Protein 3U2G (pdb70)

Foldseek 3Di:
DDKFWFDKDKDQAKDKDDVVGGVLFDADDVQGDGFWMWIAHDDDQQKGFFQRTKIKGFKDKDFQPQHDVQLPGGIAIWTDQSDIWGAQDRFWQFKTFHWQDRFFDKDKAWAPGADSDQQKDKHFPDADPVFQKTKMFIDGVPHGDDIDIAGAPDPRSNSQKDFDWAQDQVRHGRGGFKIWGWNGWDDDPPIIITMTGTIIGTPSVPMGDDCQDQFVQQGGWDIDTRMIMTTGRGMDGPDEPDWADPGDFTKFHHDPSVMTMMIDMGDDD

Solvent-accessible surface area: 13076 Å² total

GO terms:
  GO:0042802 identical protein binding (F, IPI)

Structure (mmCIF, N/CA/C/O backbone):
data_3U2G
#
_entry.id   3U2G
#
_cell.length_a   120.995
_cell.length_b   120.995
_cell.length_c   88.978
_cell.angle_alpha   90.000
_cell.angle_beta   90.000
_cell.angle_gamma   120.000
#
_symmetry.space_group_name_H-M   'P 6 2 2'
#
loop_
_entity.id
_entity.type
_entity.pdbx_description
1 polymer 'S-layer protein MA0829'
2 non-polymer 'CITRIC ACID'
3 non-polymer 'AMMONIUM ION'
4 non-polymer GLYCEROL
5 water water
#
loop_
_atom_site.group_PDB
_atom_site.id
_atom_site.type_symbol
_atom_site.label_atom_id
_atom_site.label_alt_id
_atom_site.label_comp_id
_atom_site.label_asym_id
_atom_site.label_entity_id
_atom_site.label_seq_id
_atom_site.pdbx_PDB_ins_code
_atom_site.Cartn_x
_atom_site.Cartn_y
_atom_site.Cartn_z
_atom_site.occupancy
_atom_site.B_iso_or_equiv
_atom_si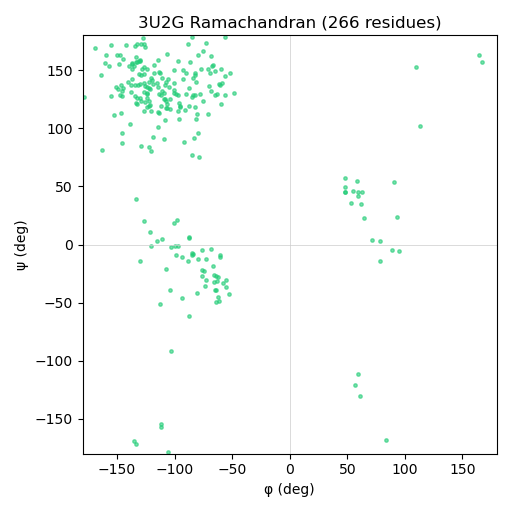te.auth_seq_id
_atom_site.auth_comp_id
_atom_site.auth_asym_id
_atom_site.auth_atom_id
_atom_site.pdbx_PDB_model_num
ATOM 1 N N . THR A 1 3 ? 28.805 57.392 30.046 1.00 48.39 295 THR A N 1
ATOM 2 C CA . THR A 1 3 ? 28.286 57.360 28.641 1.00 47.50 295 THR A CA 1
ATOM 3 C C . THR A 1 3 ? 29.398 57.244 27.589 1.00 46.59 295 THR A C 1
ATOM 4 O O . THR A 1 3 ? 30.532 57.698 27.810 1.00 47.20 295 THR A O 1
ATOM 8 N N . TYR A 1 4 ? 29.046 56.650 26.447 1.00 44.51 296 TYR A N 1
ATOM 9 C CA . TYR A 1 4 ? 29.954 56.527 25.307 1.00 43.49 296 TYR A CA 1
ATOM 10 C C . TYR A 1 4 ? 29.264 56.900 23.983 1.00 41.50 296 TYR A C 1
ATOM 11 O O . TYR A 1 4 ? 28.048 57.072 23.924 1.00 40.86 296 TYR A O 1
ATOM 20 N N . GLU A 1 5 ? 30.064 56.999 22.928 1.00 39.79 297 GLU A N 1
ATOM 21 C CA . GLU A 1 5 ? 29.629 57.533 21.646 1.00 38.22 297 GLU A CA 1
ATOM 22 C C . GLU A 1 5 ? 29.892 56.483 20.550 1.00 35.81 297 GLU A C 1
ATOM 23 O O . GLU A 1 5 ? 30.926 55.821 20.552 1.00 36.45 297 GLU A O 1
ATOM 29 N N . ILE A 1 6 ? 28.921 56.292 19.663 1.00 32.46 298 ILE A N 1
ATOM 30 C CA . ILE A 1 6 ? 29.089 55.462 18.472 1.00 30.13 298 ILE A CA 1
ATOM 31 C C . ILE A 1 6 ? 28.789 56.321 17.246 1.00 28.54 298 ILE A C 1
ATOM 32 O O . ILE A 1 6 ? 27.673 56.817 17.110 1.00 27.15 298 IL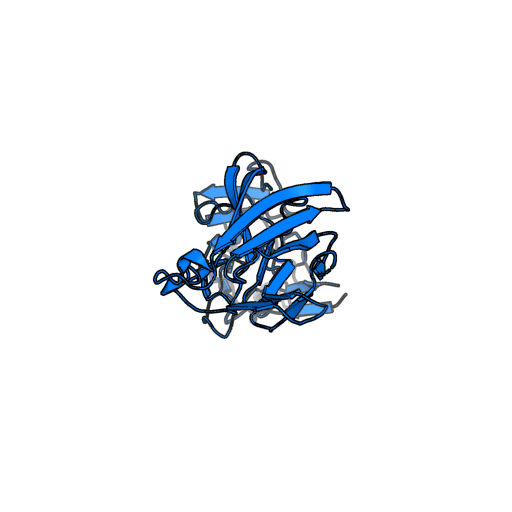E A O 1
ATOM 37 N N . ARG A 1 7 ? 29.773 56.482 16.359 1.00 27.34 299 ARG A N 1
ATOM 38 C CA . ARG A 1 7 ? 29.642 57.381 15.211 1.00 26.35 299 ARG A CA 1
ATOM 39 C C . ARG A 1 7 ? 29.228 56.648 13.940 1.00 25.08 299 ARG A C 1
ATOM 40 O O . ARG A 1 7 ? 29.416 55.434 13.807 1.00 25.49 299 ARG A O 1
ATOM 48 N N . GLY A 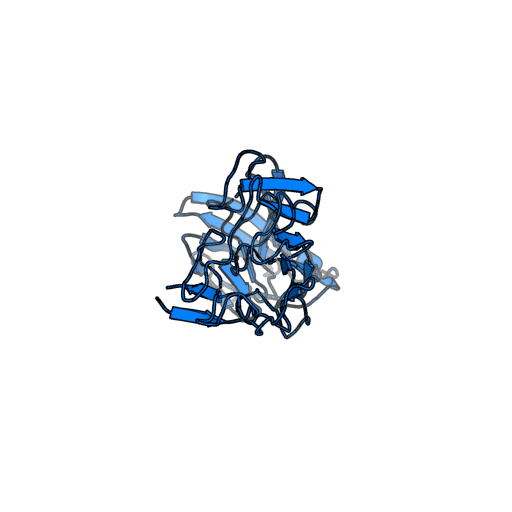1 8 ? 28.663 57.400 13.005 1.00 23.81 300 GLY A N 1
ATOM 49 C CA . GLY A 1 8 ? 28.339 56.888 11.671 1.00 23.02 300 GLY A CA 1
ATOM 50 C C . GLY A 1 8 ? 29.316 57.431 10.653 1.00 22.85 300 GLY A C 1
ATOM 51 O O . GLY A 1 8 ? 30.222 58.182 10.995 1.00 23.01 300 GLY A O 1
ATOM 52 N N . GLN A 1 9 ? 29.123 57.066 9.392 1.00 22.45 301 GLN A N 1
ATOM 53 C CA . GLN A 1 9 ? 29.949 57.585 8.322 1.00 22.31 301 GLN A CA 1
ATOM 54 C C . GLN A 1 9 ? 29.873 59.102 8.204 1.00 21.64 301 GLN A C 1
ATOM 55 O O . GLN A 1 9 ? 28.848 59.726 8.509 1.00 20.82 301 GLN A O 1
ATOM 61 N N . VAL A 1 10 ? 30.961 59.676 7.717 1.00 21.40 302 VAL A N 1
ATOM 62 C CA . VAL A 1 10 ? 31.080 61.117 7.566 1.00 21.61 302 VAL A CA 1
ATOM 63 C C . VAL A 1 10 ? 30.390 61.528 6.279 1.00 20.61 302 VAL A C 1
ATOM 64 O O . VAL A 1 10 ? 30.463 60.820 5.277 1.00 20.90 302 VAL A O 1
ATOM 68 N N . ALA A 1 11 ? 29.696 62.656 6.354 1.00 19.71 303 ALA A N 1
ATOM 69 C CA . ALA A 1 11 ? 29.046 63.294 5.226 1.00 19.57 303 ALA A CA 1
ATOM 70 C C . ALA A 1 11 ? 29.857 64.534 4.882 1.00 19.68 303 ALA A C 1
ATOM 71 O O . ALA A 1 11 ? 30.327 65.223 5.777 1.00 19.06 303 ALA A O 1
ATOM 73 N N . SER A 1 12 ? 30.031 64.806 3.596 1.00 20.03 304 SER A N 1
ATOM 74 C CA . SER A 1 12 ? 30.694 66.038 3.170 1.00 20.80 304 SER A CA 1
ATOM 75 C C . SER A 1 12 ? 29.841 66.776 2.156 1.00 19.95 304 SER A C 1
ATOM 76 O O . SER A 1 12 ? 29.092 66.157 1.423 1.00 19.90 304 SER A O 1
ATOM 79 N N . GLY A 1 13 ? 29.972 68.100 2.117 1.00 19.88 305 GLY A N 1
ATOM 80 C CA . GLY A 1 13 ? 29.310 68.911 1.099 1.00 19.52 305 GLY A CA 1
ATOM 81 C C . GLY A 1 13 ? 27.868 69.239 1.442 1.00 19.34 305 GLY A C 1
ATOM 82 O O . GLY A 1 13 ? 27.407 69.035 2.577 1.00 18.46 305 GLY A O 1
ATOM 83 N N . PHE A 1 14 ? 27.155 69.757 0.446 1.00 19.15 306 PHE A N 1
ATOM 84 C CA . PHE A 1 14 ? 25.823 70.304 0.650 1.00 18.96 306 PHE A CA 1
ATOM 85 C C . PHE A 1 14 ? 24.741 69.449 -0.012 1.00 18.63 306 PHE A C 1
ATOM 86 O O . PHE A 1 14 ? 23.573 69.817 -0.008 1.00 18.79 306 PHE A O 1
ATOM 94 N N . GLY A 1 15 ? 25.135 68.310 -0.572 1.00 18.49 307 GLY A N 1
ATOM 95 C CA . GLY A 1 15 ? 24.192 67.350 -1.149 1.00 18.52 307 GLY A CA 1
ATOM 96 C C . GLY A 1 15 ? 23.367 66.577 -0.118 1.00 17.96 307 GLY A C 1
ATOM 97 O O . GLY A 1 15 ? 23.571 66.694 1.094 1.00 17.21 307 GLY A O 1
ATOM 98 N N . ASP A 1 16 ? 22.410 65.805 -0.612 1.00 17.69 308 ASP A N 1
ATOM 99 C CA . ASP A 1 16 ? 21.584 64.959 0.246 1.00 17.51 308 ASP A CA 1
ATOM 100 C C . ASP A 1 16 ? 22.426 63.779 0.804 1.00 17.41 308 ASP A C 1
ATOM 101 O O . ASP A 1 16 ? 23.397 63.337 0.193 1.00 17.36 308 ASP A O 1
ATOM 106 N N . GLN A 1 17 ? 22.058 63.303 1.982 1.00 16.82 309 GLN A N 1
ATOM 107 C CA . GLN A 1 17 ? 22.804 62.260 2.651 1.00 16.52 309 GLN A CA 1
ATOM 108 C C . GLN A 1 17 ? 21.850 61.235 3.240 1.00 16.09 309 GLN A C 1
ATOM 109 O O . GLN A 1 17 ? 20.695 61.537 3.536 1.00 15.18 309 GLN A O 1
ATOM 115 N N . SER A 1 18 ? 22.361 60.029 3.433 1.00 16.28 310 SER A N 1
ATOM 116 C CA . SER A 1 18 ? 21.579 58.929 3.971 1.00 16.45 310 SER A CA 1
ATOM 117 C C . SER A 1 18 ? 22.430 57.976 4.779 1.00 16.16 310 SER A C 1
ATOM 118 O O . SER A 1 18 ? 23.495 57.568 4.344 1.00 16.31 310 SER A O 1
ATOM 121 N N . TRP A 1 19 ? 21.930 57.612 5.955 1.00 16.52 311 TRP A N 1
ATOM 122 C CA . TRP A 1 19 ? 22.539 56.598 6.795 1.00 16.95 311 TRP A CA 1
ATOM 123 C C . TRP A 1 19 ? 21.573 55.436 7.037 1.00 17.56 311 TRP A C 1
ATOM 124 O O . TRP A 1 19 ? 20.371 55.644 7.230 1.00 17.57 311 TRP A O 1
ATOM 135 N N . ASP A 1 20 ? 22.115 54.225 7.050 1.00 18.15 312 ASP A N 1
ATOM 136 C CA . ASP A 1 20 ? 21.390 53.037 7.495 1.00 18.23 312 ASP A CA 1
ATOM 137 C C . ASP A 1 20 ? 22.298 52.216 8.410 1.00 18.36 312 ASP A C 1
ATOM 138 O O . ASP A 1 20 ? 23.349 52.700 8.826 1.00 18.49 312 ASP A O 1
ATOM 143 N N . ALA A 1 21 ? 21.899 50.990 8.733 1.00 18.56 313 ALA A N 1
ATOM 144 C CA . ALA A 1 21 ? 22.679 50.136 9.627 1.00 18.81 313 ALA A CA 1
ATOM 145 C C . ALA A 1 21 ? 24.118 49.887 9.107 1.00 19.52 313 ALA A C 1
ATOM 146 O O . ALA A 1 21 ? 25.047 49.789 9.895 1.00 18.81 313 ALA A O 1
ATOM 148 N N . SER A 1 22 ? 24.298 49.817 7.791 1.00 20.08 314 SER A N 1
ATOM 149 C CA . SER A 1 22 ? 25.610 49.503 7.236 1.00 21.82 314 SER A CA 1
ATOM 150 C C . SER A 1 22 ? 26.579 50.670 7.330 1.00 22.07 314 SER A C 1
ATOM 151 O O . SER A 1 22 ? 27.790 50.455 7.329 1.00 23.04 314 SER A O 1
ATOM 154 N N . SER A 1 23 ? 26.053 51.894 7.427 1.00 21.38 315 SER A N 1
ATOM 155 C CA . SER A 1 23 ? 26.872 53.093 7.496 1.00 20.92 315 SER A CA 1
ATOM 156 C C . SER A 1 23 ? 26.730 53.818 8.826 1.00 20.56 315 SER A C 1
ATOM 157 O O . SER A 1 23 ? 27.293 54.894 9.003 1.00 20.26 315 SER A O 1
ATOM 160 N N . PHE A 1 24 ? 25.962 53.254 9.754 1.00 20.23 316 PHE A N 1
ATOM 161 C CA . PHE A 1 24 ? 25.822 53.841 11.086 1.00 19.85 316 PHE A CA 1
ATOM 162 C C . PHE A 1 24 ? 25.672 52.748 12.146 1.00 19.78 316 PHE A C 1
ATOM 163 O O . PHE A 1 24 ? 24.565 52.266 12.409 1.00 19.67 316 PHE A O 1
ATOM 171 N N . ALA A 1 25 ? 26.799 52.399 12.761 1.00 19.96 317 ALA A N 1
ATOM 172 C CA . ALA A 1 25 ? 26.903 51.332 13.768 1.00 20.50 317 ALA A CA 1
ATOM 173 C C . ALA A 1 25 ? 26.063 51.539 15.024 1.00 20.47 317 ALA A C 1
ATOM 174 O O . ALA A 1 25 ? 25.939 50.627 15.845 1.00 20.89 317 ALA A O 1
ATOM 176 N N . GLY A 1 26 ? 25.508 52.734 15.184 1.00 20.09 318 GLY A N 1
ATOM 177 C CA . GLY A 1 26 ? 24.579 53.000 16.253 1.00 20.37 318 GLY A CA 1
ATOM 178 C C . GLY A 1 26 ? 23.221 52.344 16.027 1.00 20.44 318 GLY A C 1
ATOM 179 O O . GLY A 1 26 ? 22.540 51.984 16.996 1.00 21.68 318 GLY A O 1
ATOM 180 N N . PHE A 1 27 ? 22.816 52.194 14.768 1.00 19.40 319 PHE A N 1
ATOM 181 C CA . PHE A 1 27 ? 21.538 51.559 14.465 1.00 18.94 319 PHE A CA 1
ATOM 182 C C . PHE A 1 27 ? 21.550 50.073 14.782 1.00 18.62 319 PHE A C 1
ATOM 183 O O . PHE A 1 27 ? 22.571 49.403 14.648 1.00 19.11 319 PHE A O 1
ATOM 191 N N . TYR A 1 28 ? 20.387 49.575 15.192 1.00 17.97 320 TYR A N 1
ATOM 192 C CA . TYR A 1 28 ? 20.200 48.159 15.501 1.00 17.65 320 TYR A CA 1
ATOM 193 C C . TYR A 1 28 ? 20.454 47.260 14.287 1.00 17.19 320 TYR A C 1
ATOM 194 O O . TYR A 1 28 ? 20.053 47.554 13.168 1.00 15.43 320 TYR A O 1
ATOM 203 N N . TYR A 1 29 ? 21.129 46.147 14.521 1.00 17.48 321 TYR A N 1
ATOM 204 C CA . TYR A 1 29 ? 21.435 45.232 13.435 1.00 17.64 321 TYR A CA 1
ATOM 205 C C . TYR A 1 29 ? 21.536 43.809 13.962 1.00 18.01 321 TYR A C 1
ATOM 206 O O . TYR A 1 29 ? 22.120 43.587 15.026 1.00 18.29 321 TYR A O 1
ATOM 215 N N . ASP A 1 30 ? 20.926 42.867 13.235 1.00 18.30 322 ASP A N 1
ATOM 216 C CA . ASP A 1 30 ? 20.944 41.438 13.578 1.00 18.87 322 ASP A CA 1
ATOM 217 C C . ASP A 1 30 ? 21.722 40.671 12.527 1.00 19.16 322 ASP A C 1
ATOM 218 O O . ASP A 1 30 ? 21.278 40.555 11.378 1.00 19.25 322 ASP A O 1
ATOM 223 N N . ILE A 1 31 ? 22.869 40.123 12.910 1.00 19.47 323 ILE A N 1
ATOM 224 C CA . ILE A 1 31 ? 23.775 39.511 11.932 1.00 19.99 323 ILE A CA 1
ATOM 225 C C . ILE A 1 31 ? 23.280 38.160 11.394 1.00 20.38 323 ILE A C 1
ATOM 226 O O . ILE A 1 31 ? 23.463 37.854 10.217 1.00 20.26 323 ILE A O 1
ATOM 231 N N . ASP A 1 32 ? 22.633 37.366 12.237 1.00 21.07 324 ASP A N 1
ATOM 232 C CA . ASP A 1 32 ? 22.160 36.021 11.824 1.00 22.13 324 ASP A CA 1
ATOM 233 C C . ASP A 1 32 ? 21.081 36.076 10.73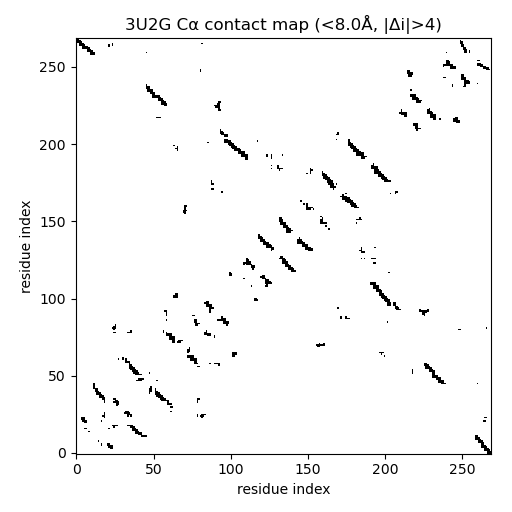7 1.00 22.24 324 ASP A C 1
ATOM 234 O O . ASP A 1 32 ? 21.055 35.257 9.821 1.00 21.54 324 ASP A O 1
ATOM 239 N N . ASP A 1 33 ? 20.176 37.039 10.854 1.00 22.41 325 ASP A N 1
ATOM 240 C CA . ASP A 1 33 ? 19.140 37.217 9.857 1.00 22.87 325 ASP A CA 1
ATOM 241 C C . ASP A 1 33 ? 19.502 38.342 8.871 1.00 22.53 325 ASP A C 1
ATOM 242 O O . ASP A 1 33 ? 18.827 38.514 7.862 1.00 22.34 325 ASP A O 1
ATOM 247 N N . ASN A 1 34 ? 20.575 39.087 9.159 1.00 21.71 326 ASN A N 1
ATOM 248 C CA . ASN A 1 34 ? 21.027 40.173 8.295 1.00 21.28 326 ASN A CA 1
ATOM 249 C C . ASN A 1 34 ? 19.930 41.221 8.107 1.00 20.31 326 ASN A C 1
ATOM 250 O O . ASN A 1 34 ? 19.569 41.566 6.996 1.00 20.20 326 ASN A O 1
ATOM 255 N N . VAL A 1 35 ? 19.438 41.725 9.223 1.00 19.48 327 VAL A N 1
ATOM 256 C CA . VAL A 1 35 ? 18.263 42.576 9.257 1.00 18.96 327 VAL A CA 1
ATOM 257 C C . VAL A 1 35 ? 18.532 43.820 10.111 1.00 18.37 327 VAL A C 1
ATOM 258 O O . VAL A 1 35 ? 19.159 43.729 11.172 1.00 17.46 327 VAL A O 1
ATOM 262 N N . SER A 1 36 ? 18.078 44.972 9.611 1.00 17.94 328 SER A N 1
ATOM 263 C CA . SER A 1 36 ? 18.024 46.215 10.379 1.00 17.43 328 SER A CA 1
ATOM 264 C C . SER A 1 36 ? 16.749 46.964 9.998 1.00 17.41 328 SER A C 1
ATOM 265 O O . SER A 1 36 ? 16.074 46.568 9.063 1.00 17.23 328 SER A O 1
ATOM 268 N N . THR A 1 37 ? 16.431 48.048 10.708 1.00 17.06 329 THR A N 1
ATOM 269 C CA . THR A 1 37 ? 15.175 48.762 10.464 1.00 16.89 329 THR A CA 1
ATOM 270 C C . THR A 1 37 ? 15.274 50.284 10.280 1.00 16.98 329 THR A C 1
ATOM 271 O O . THR A 1 37 ? 14.323 50.901 9.807 1.00 16.91 329 THR A O 1
ATOM 275 N N . GLU A 1 38 ? 16.409 50.882 10.629 1.00 16.78 330 GLU A N 1
ATOM 276 C CA . GLU A 1 38 ? 16.490 52.331 10.773 1.00 16.72 330 GLU A CA 1
ATOM 277 C C . GLU A 1 38 ? 17.225 53.033 9.634 1.00 16.53 330 GLU A C 1
ATOM 278 O O . GLU A 1 38 ? 18.191 52.507 9.101 1.00 16.86 330 GLU A O 1
ATOM 284 N N . THR A 1 39 ? 16.725 54.217 9.269 1.00 15.88 331 THR A N 1
ATOM 285 C CA . THR A 1 39 ? 17.450 55.149 8.423 1.00 15.83 331 THR A CA 1
ATOM 286 C C . THR A 1 39 ? 17.336 56.560 8.991 1.00 15.87 331 THR A C 1
ATOM 287 O O . THR A 1 39 ? 16.368 56.888 9.710 1.00 15.62 331 THR A O 1
ATOM 291 N N . LEU A 1 40 ? 18.340 57.372 8.666 1.00 15.20 332 LEU A N 1
ATOM 292 C CA . LEU A 1 40 ? 18.356 58.794 8.960 1.00 15.16 332 LEU A CA 1
ATOM 293 C C . LEU A 1 40 ? 18.775 59.491 7.670 1.00 15.19 332 LEU A C 1
ATOM 294 O O . LEU A 1 40 ? 19.816 59.156 7.100 1.00 15.75 332 LEU A O 1
ATOM 299 N N . THR A 1 41 ? 17.982 60.448 7.195 1.00 14.89 333 THR A N 1
ATOM 300 C CA . THR A 1 41 ? 18.338 61.184 5.987 1.00 14.97 333 THR A CA 1
ATOM 301 C C . THR A 1 41 ? 18.382 62.699 6.220 1.00 15.28 333 THR A C 1
ATOM 302 O O . THR A 1 41 ? 17.689 63.225 7.094 1.00 15.21 333 THR A O 1
ATOM 306 N N . VAL A 1 42 ? 19.227 63.370 5.431 1.00 15.51 334 VAL A N 1
ATOM 307 C CA . VAL A 1 42 ? 19.326 64.817 5.357 1.00 15.73 334 VAL A CA 1
ATOM 308 C C . VAL A 1 42 ? 19.117 65.212 3.890 1.00 16.37 334 VAL A C 1
ATOM 309 O O . VAL A 1 42 ? 19.812 64.700 2.990 1.00 17.11 334 VAL A O 1
ATOM 313 N N . SER A 1 43 ? 18.168 66.109 3.643 1.00 16.49 335 SER A N 1
ATOM 314 C CA . SER A 1 43 ? 17.814 66.500 2.275 1.00 17.00 335 SER A CA 1
ATOM 315 C C . SER A 1 43 ? 17.611 68.008 2.149 1.00 17.48 335 SER A C 1
ATOM 316 O O . SER A 1 43 ? 17.227 68.663 3.111 1.00 16.64 335 SER A O 1
ATOM 319 N N . ASP A 1 44 ? 17.876 68.528 0.948 1.00 18.69 336 ASP A N 1
ATOM 320 C CA . ASP A 1 44 ? 17.525 69.891 0.534 1.00 19.53 336 ASP A CA 1
ATOM 321 C C . ASP A 1 44 ? 18.141 70.976 1.404 1.00 19.17 336 ASP A C 1
ATOM 322 O O . ASP A 1 44 ? 17.499 71.973 1.734 1.00 18.93 336 ASP A O 1
ATOM 327 N N . LEU A 1 45 ? 19.402 70.770 1.758 1.00 18.97 337 LEU A N 1
ATOM 328 C CA . LEU A 1 45 ? 20.166 71.754 2.503 1.00 18.76 337 LEU A CA 1
ATOM 329 C C . LEU A 1 45 ? 20.242 73.066 1.745 1.00 19.43 337 LEU A C 1
ATOM 330 O O . LEU A 1 45 ? 20.424 73.085 0.532 1.00 17.91 337 LEU A O 1
ATOM 335 N N . ASP A 1 46 ? 20.102 74.160 2.480 1.00 20.71 338 ASP A N 1
ATOM 336 C CA . ASP A 1 46 ? 20.450 75.478 1.972 1.00 22.05 338 ASP A CA 1
ATOM 337 C C . ASP A 1 46 ? 21.617 75.956 2.817 1.00 21.54 338 ASP A C 1
ATOM 338 O O . ASP A 1 46 ? 21.436 76.389 3.960 1.00 21.57 338 ASP A O 1
ATOM 343 N N . GLY A 1 47 ? 22.824 75.857 2.276 1.00 20.98 339 GLY A N 1
ATOM 344 C CA . GLY A 1 47 ? 24.014 76.054 3.107 1.00 20.70 339 GLY A CA 1
ATOM 345 C C . GLY A 1 47 ? 23.990 74.982 4.190 1.00 20.06 339 GLY A C 1
ATOM 346 O O . GLY A 1 47 ? 23.763 73.816 3.895 1.00 19.96 339 GLY A O 1
ATOM 347 N N . ASN A 1 48 ? 24.159 75.373 5.445 1.00 19.48 340 ASN A N 1
ATOM 348 C CA . ASN A 1 48 ? 24.106 74.410 6.542 1.00 19.13 340 ASN A CA 1
ATOM 349 C C . ASN A 1 48 ? 22.752 74.332 7.266 1.00 18.82 340 ASN A C 1
ATOM 350 O O . ASN A 1 48 ? 22.683 73.866 8.398 1.00 19.40 340 ASN A O 1
ATOM 355 N N . VAL A 1 49 ? 21.680 74.764 6.612 1.00 18.37 341 VAL A N 1
ATOM 356 C CA . VAL A 1 49 ? 20.369 74.769 7.228 1.00 18.52 341 VAL A CA 1
ATOM 357 C C . VAL A 1 49 ? 19.468 73.730 6.549 1.00 18.80 341 VAL A C 1
ATOM 358 O O . VAL A 1 49 ? 19.204 73.800 5.340 1.00 19.07 341 VAL A O 1
ATOM 362 N N . ILE A 1 50 ? 19.016 72.759 7.341 1.00 18.42 342 ILE A N 1
ATOM 363 C CA . ILE A 1 50 ? 18.077 71.764 6.865 1.00 17.81 342 ILE A CA 1
ATOM 364 C C . ILE A 1 50 ? 16.669 72.335 6.977 1.00 18.28 342 ILE A C 1
ATOM 365 O O . ILE A 1 50 ? 16.275 72.789 8.044 1.00 18.21 342 ILE A O 1
ATOM 370 N N . PRO A 1 51 ? 15.897 72.281 5.889 1.00 18.58 343 PRO A N 1
ATOM 371 C CA . PRO A 1 51 ? 14.539 72.808 5.939 1.00 19.05 343 PRO A CA 1
ATOM 372 C C . PRO A 1 51 ? 13.591 71.881 6.695 1.00 19.43 343 PRO A C 1
ATOM 373 O O . PRO A 1 51 ? 13.933 70.724 7.004 1.00 18.97 343 PRO A O 1
ATOM 377 N N . GLU A 1 52 ? 12.417 72.409 7.020 1.00 20.27 344 GLU A N 1
ATOM 378 C CA . GLU A 1 52 ? 11.347 71.621 7.616 1.00 20.58 344 GLU A CA 1
ATOM 379 C C . GLU A 1 52 ? 11.174 70.353 6.797 1.00 19.96 344 GLU A C 1
ATOM 380 O O . GLU A 1 52 ? 11.070 70.420 5.584 1.00 19.86 344 GLU A O 1
ATOM 386 N N . GLY A 1 53 ? 11.149 69.206 7.466 1.00 19.81 345 GLY A N 1
ATOM 387 C CA . GLY A 1 53 ? 10.960 67.920 6.798 1.00 19.26 345 GLY A CA 1
ATOM 388 C C . GLY A 1 53 ? 12.187 67.341 6.107 1.00 18.54 345 GLY A C 1
ATOM 389 O O . GLY A 1 53 ? 12.091 66.277 5.480 1.00 18.72 345 GLY A O 1
ATOM 390 N N . GLY A 1 54 ? 13.333 68.021 6.220 1.00 17.55 346 GLY A N 1
ATOM 391 C CA . GLY A 1 54 ? 14.568 67.616 5.527 1.00 17.02 346 GLY A CA 1
ATOM 392 C C . GLY A 1 54 ? 15.394 66.632 6.346 1.00 16.67 346 GLY A C 1
ATOM 393 O O . GLY A 1 54 ? 16.313 65.981 5.826 1.00 16.72 346 GLY A O 1
ATOM 394 N N . LEU A 1 55 ? 15.064 66.525 7.628 1.00 15.96 347 LEU A N 1
ATOM 395 C CA . LEU A 1 55 ? 15.735 65.621 8.541 1.00 15.86 347 LEU A CA 1
ATOM 396 C C . LEU A 1 55 ? 14.720 64.569 8.959 1.00 15.55 347 LEU A C 1
ATOM 397 O O . LEU A 1 55 ? 13.781 64.885 9.671 1.00 16.15 347 LEU A O 1
ATOM 402 N N . VAL A 1 56 ? 14.941 63.318 8.568 1.00 15.63 348 VAL A N 1
ATOM 403 C CA . VAL A 1 56 ? 13.950 62.269 8.719 1.00 15.12 348 VAL A CA 1
ATOM 404 C C . VAL A 1 56 ? 14.582 61.015 9.308 1.00 15.48 348 VAL A C 1
ATOM 405 O O . VAL A 1 56 ? 15.529 60.470 8.740 1.00 15.51 348 VAL A O 1
ATOM 409 N N . TYR A 1 57 ? 14.049 60.576 10.451 1.00 15.49 349 TYR A N 1
ATOM 410 C CA . TYR A 1 57 ? 14.381 59.312 11.048 1.00 15.76 349 TYR A CA 1
ATOM 411 C C . TYR A 1 57 ? 13.225 58.343 10.798 1.00 16.10 349 TYR A C 1
ATOM 412 O O . TYR A 1 57 ? 12.069 58.644 11.105 1.00 16.65 349 TYR A O 1
ATOM 421 N N . THR A 1 58 ? 13.531 57.190 10.206 1.00 15.98 350 THR A N 1
ATOM 422 C CA . THR A 1 58 ? 12.512 56.199 9.890 1.00 15.76 350 THR A CA 1
ATOM 423 C C . THR A 1 58 ? 12.873 54.833 10.460 1.00 16.00 350 THR A C 1
ATOM 424 O O . THR A 1 58 ? 14.023 54.414 10.394 1.00 16.10 350 THR A O 1
ATOM 428 N N . THR A 1 59 ? 11.884 54.130 11.010 1.00 16.29 351 THR A N 1
ATOM 429 C CA . THR A 1 59 ? 12.087 52.746 11.402 1.00 16.09 351 THR A CA 1
ATOM 430 C C . THR A 1 59 ? 10.871 51.914 11.000 1.00 16.76 351 THR A C 1
ATOM 431 O O . THR A 1 59 ? 9.739 52.312 11.245 1.00 16.58 351 THR A O 1
ATOM 435 N N . THR A 1 60 ? 11.140 50.787 10.345 1.00 17.60 352 THR A N 1
ATOM 436 C CA . THR A 1 60 ? 10.137 49.929 9.722 1.00 19.03 352 THR A CA 1
ATOM 437 C C . THR A 1 60 ? 10.330 48.523 10.258 1.00 18.81 352 THR A C 1
ATOM 438 O O . THR A 1 60 ? 11.440 48.005 10.233 1.00 19.55 352 THR A O 1
ATOM 442 N N . ILE A 1 61 ? 9.253 47.896 10.698 1.00 18.54 353 ILE A N 1
ATOM 443 C CA . ILE A 1 61 ? 9.338 46.608 11.353 1.00 18.09 353 ILE A CA 1
ATOM 444 C C . ILE A 1 61 ? 9.952 45.582 10.411 1.00 18.42 353 ILE A C 1
ATOM 445 O O . ILE A 1 61 ? 9.627 45.554 9.243 1.00 18.31 353 ILE A O 1
ATOM 450 N N . ALA A 1 62 ? 10.844 44.758 10.947 1.00 18.97 354 ALA A N 1
ATOM 451 C CA . ALA A 1 62 ? 11.412 43.623 10.240 1.00 19.82 354 ALA A CA 1
ATOM 452 C C . ALA A 1 62 ? 11.239 42.367 11.109 1.00 20.47 354 ALA A C 1
ATOM 453 O O . ALA A 1 62 ? 10.743 42.455 12.227 1.00 20.12 354 ALA A O 1
ATOM 455 N N . ASP A 1 63 ? 11.655 41.208 10.596 1.00 21.51 355 ASP A N 1
ATOM 456 C CA . ASP A 1 63 ? 11.460 39.936 11.277 1.00 22.44 355 ASP A CA 1
ATOM 457 C C . ASP A 1 63 ? 12.763 39.139 11.375 1.00 22.44 355 ASP A C 1
ATOM 458 O O . ASP A 1 63 ? 13.607 39.187 10.486 1.00 22.95 355 ASP A O 1
ATOM 463 N N . VAL A 1 64 ? 12.915 38.407 12.468 1.00 21.97 356 VAL A N 1
ATOM 464 C CA . VAL A 1 64 ? 14.061 37.551 12.676 1.00 22.04 356 VAL A CA 1
ATOM 465 C C . VAL A 1 64 ? 13.614 36.182 13.164 1.00 22.07 356 VAL A C 1
ATOM 466 O O . VAL A 1 64 ? 12.536 36.046 13.719 1.00 22.24 356 VAL A O 1
ATOM 470 N N . ASP A 1 65 ? 14.463 35.183 12.950 1.00 22.29 357 ASP A N 1
ATOM 471 C CA . ASP A 1 65 ? 14.216 33.823 13.393 1.00 22.05 357 ASP A CA 1
ATOM 472 C C . ASP A 1 65 ? 14.311 33.768 14.909 1.00 21.49 357 ASP A C 1
ATOM 473 O O . ASP A 1 65 ? 15.239 34.320 15.492 1.00 20.72 357 ASP A O 1
ATOM 478 N N . PHE A 1 66 ? 13.377 33.072 15.546 1.00 21.40 358 PHE A N 1
ATOM 479 C CA . PHE A 1 66 ? 13.566 32.680 16.939 1.00 21.79 358 PHE A CA 1
ATOM 480 C C . PHE A 1 66 ? 14.921 31.973 17.079 1.00 22.57 358 PHE A C 1
ATOM 481 O O . PHE A 1 66 ? 15.374 31.286 16.159 1.00 22.38 358 PHE A O 1
ATOM 489 N N . GLU A 1 67 ? 15.546 32.146 18.236 1.00 23.22 359 GLU A N 1
ATOM 490 C CA . GLU A 1 67 ? 16.776 31.439 18.570 1.00 24.33 359 GLU A CA 1
ATOM 491 C C . GLU A 1 67 ? 16.503 29.936 18.594 1.00 24.53 359 GLU A C 1
ATOM 492 O O . GLU A 1 67 ? 17.256 29.158 18.036 1.00 24.47 359 GLU A O 1
ATOM 498 N N . TYR A 1 68 ? 15.399 29.531 19.214 1.00 24.94 360 TYR A N 1
ATOM 499 C CA . TYR A 1 68 ? 14.893 28.166 19.050 1.00 25.12 360 TYR A CA 1
ATOM 500 C C . TYR A 1 68 ? 14.080 28.127 17.763 1.00 25.49 360 TYR A C 1
ATOM 501 O O . TYR A 1 68 ? 12.886 28.410 17.779 1.00 25.59 360 TYR A O 1
ATOM 510 N N . TYR A 1 69 ? 14.731 27.790 16.653 1.00 26.51 361 TYR A N 1
ATOM 511 C CA . TYR A 1 69 ? 14.107 27.807 15.322 1.00 27.15 361 TYR A CA 1
ATOM 512 C C . TYR A 1 69 ? 13.490 26.467 14.959 1.00 27.92 361 TYR A C 1
ATOM 513 O O . TYR A 1 69 ? 14.191 25.476 14.787 1.00 28.51 361 TYR A O 1
ATOM 522 N N . ASN A 1 70 ? 12.177 26.441 14.805 1.00 28.54 362 ASN A N 1
ATOM 523 C CA . ASN A 1 70 ? 11.478 25.191 14.511 1.00 29.50 362 ASN A CA 1
ATOM 524 C C . ASN A 1 70 ? 10.083 25.524 13.981 1.00 29.85 362 ASN A C 1
ATOM 525 O O . ASN A 1 70 ? 9.113 25.539 14.730 1.00 29.58 362 ASN A O 1
ATOM 530 N N . PRO A 1 71 ? 9.985 25.860 12.690 1.00 30.89 363 PRO A N 1
ATOM 531 C CA . PRO A 1 71 ? 8.685 26.316 12.194 1.00 31.50 363 PRO A CA 1
ATOM 532 C C . PRO A 1 71 ? 7.528 25.347 12.448 1.00 32.12 363 PRO A C 1
ATOM 533 O O . PRO A 1 71 ? 6.421 25.783 12.731 1.00 32.07 363 PRO A O 1
ATOM 537 N N . ASP A 1 72 ? 7.784 24.050 12.368 1.00 33.40 364 ASP A N 1
ATOM 538 C CA . ASP A 1 72 ? 6.725 23.052 12.540 1.00 34.17 364 ASP A CA 1
ATOM 539 C C . ASP A 1 72 ? 6.133 23.028 13.952 1.00 33.46 364 ASP A C 1
ATOM 540 O O . ASP A 1 72 ? 4.952 22.713 14.123 1.00 33.88 364 ASP A O 1
ATOM 545 N N . ALA A 1 73 ? 6.951 23.325 14.964 1.00 32.26 365 ALA A N 1
ATOM 546 C CA . ALA A 1 73 ? 6.454 23.423 16.337 1.00 31.01 365 ALA A CA 1
ATOM 547 C C . ALA A 1 73 ? 5.955 24.830 16.650 1.00 29.75 365 ALA A C 1
ATOM 548 O O . ALA A 1 73 ? 5.610 25.121 17.798 1.00 29.88 365 ALA A O 1
ATOM 550 N N . GLY A 1 74 ? 5.911 25.693 15.636 1.00 28.54 366 GLY A N 1
ATOM 551 C CA . GLY A 1 74 ? 5.356 27.038 15.775 1.00 27.31 366 GLY A CA 1
ATOM 552 C C . GLY A 1 74 ? 6.388 28.099 16.113 1.00 26.09 366 GLY A C 1
ATOM 553 O O . GLY A 1 74 ? 6.042 29.140 16.679 1.00 25.53 366 GLY A O 1
ATOM 554 N N . TRP A 1 75 ? 7.649 27.833 15.764 1.00 24.77 367 TRP A N 1
ATOM 555 C CA . TRP A 1 75 ? 8.751 28.738 16.047 1.00 23.60 367 TRP A CA 1
ATOM 556 C C . TRP A 1 75 ? 9.438 29.182 14.757 1.00 23.59 367 TRP A C 1
ATOM 557 O O . TRP A 1 75 ? 10.476 28.642 14.367 1.00 23.88 367 TRP A O 1
ATOM 568 N N . ASP A 1 76 ? 8.849 30.161 14.083 1.00 22.97 368 ASP A N 1
ATOM 569 C CA . ASP A 1 76 ? 9.405 30.639 12.821 1.00 23.20 368 ASP A CA 1
ATOM 570 C C . ASP A 1 76 ? 10.109 31.968 13.077 1.00 22.12 368 ASP A C 1
ATOM 571 O O . ASP A 1 76 ? 11.264 31.961 13.461 1.00 21.51 368 ASP A O 1
ATOM 576 N N . GLN A 1 77 ? 9.408 33.090 12.935 1.00 21.47 369 GLN A N 1
ATOM 577 C CA . GLN A 1 77 ? 10.030 34.402 13.099 1.00 20.93 369 GLN A CA 1
ATOM 578 C C . GLN A 1 77 ? 9.232 35.290 14.023 1.00 19.82 369 GLN A C 1
ATOM 579 O O . GLN A 1 77 ? 8.037 35.085 14.197 1.00 19.64 369 GLN A O 1
ATOM 585 N N . TYR A 1 78 ? 9.897 36.284 14.602 1.00 18.71 370 TYR A N 1
ATOM 586 C CA . TYR A 1 78 ? 9.204 37.318 15.370 1.00 18.20 370 TYR A CA 1
ATOM 587 C C . TYR A 1 78 ? 9.642 38.696 14.912 1.00 18.06 370 TYR A C 1
ATOM 588 O O . TYR A 1 78 ? 10.710 38.831 14.327 1.00 17.86 370 TYR A O 1
ATOM 597 N N . PRO A 1 79 ? 8.810 39.719 15.176 1.00 17.97 371 PRO A N 1
ATOM 598 C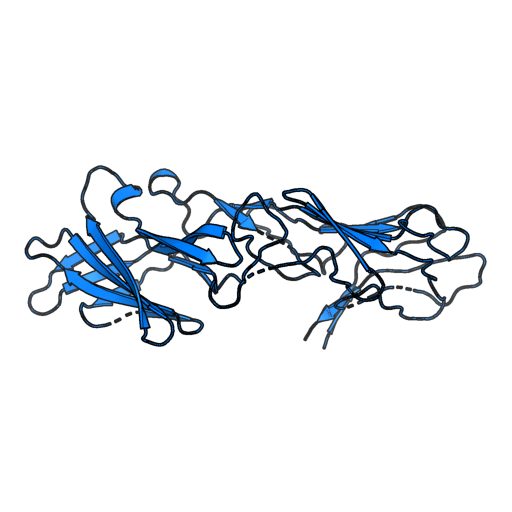 CA . PRO A 1 79 ? 9.098 41.063 14.700 1.00 17.84 371 PRO A CA 1
ATOM 599 C C . PRO A 1 79 ? 10.070 41.808 15.590 1.00 17.81 371 PRO A C 1
ATOM 600 O O . PRO A 1 79 ? 10.068 41.639 16.829 1.00 17.59 371 PRO A O 1
ATOM 604 N N . VAL A 1 80 ? 10.885 42.637 14.946 1.00 17.73 372 VAL A N 1
ATOM 605 C CA . VAL A 1 80 ? 11.860 43.470 15.634 1.00 18.06 372 VAL A CA 1
ATOM 606 C C . VAL A 1 80 ? 11.800 44.879 15.088 1.00 18.73 372 VAL A C 1
ATOM 607 O O . VAL A 1 80 ? 11.432 45.096 13.942 1.00 18.84 372 VAL A O 1
ATOM 619 N N . GLY A 1 82 ? 14.130 48.667 15.483 1.00 20.70 374 GLY A N 1
ATOM 620 C CA . GLY A 1 82 ? 15.039 49.634 16.075 1.00 20.59 374 GLY A CA 1
ATOM 621 C C . GLY A 1 82 ? 14.267 50.883 16.466 1.00 20.96 374 GLY A C 1
ATOM 622 O O . GLY A 1 82 ? 13.419 51.372 15.706 1.00 20.07 374 GLY A O 1
ATOM 623 N N . PHE A 1 83 ? 14.533 51.389 17.661 1.00 21.45 375 PHE A N 1
ATOM 624 C CA . PHE A 1 83 ? 13.920 52.626 18.089 1.00 22.73 375 PHE A CA 1
ATOM 625 C C . PHE A 1 83 ? 14.932 53.494 18.826 1.00 23.24 375 PHE A C 1
ATOM 626 O O . PHE A 1 83 ? 15.249 53.263 20.002 1.00 22.99 375 PHE A O 1
ATOM 634 N N . PHE A 1 84 ? 15.404 54.511 18.112 1.00 24.32 376 PHE A N 1
ATOM 635 C CA . PHE A 1 84 ? 16.516 55.366 18.549 1.00 25.33 376 PHE A CA 1
ATOM 636 C C . PHE A 1 84 ? 17.674 54.503 19.031 1.00 26.62 376 PHE A C 1
ATOM 637 O O . PHE A 1 84 ? 18.103 54.578 20.186 1.00 26.55 376 PHE A O 1
ATOM 645 N N . ALA A 1 85 ? 18.125 53.641 18.116 1.00 28.11 377 ALA A N 1
ATOM 646 C CA . ALA A 1 85 ? 19.292 52.786 18.330 1.00 29.67 377 ALA A CA 1
ATOM 647 C C . ALA A 1 85 ? 19.109 51.633 19.323 1.00 30.13 377 ALA A C 1
ATOM 648 O O . ALA A 1 85 ? 20.084 50.939 19.619 1.00 31.80 377 ALA A O 1
ATOM 650 N N . GLU A 1 86 ? 17.902 51.426 19.857 1.00 29.75 378 GLU A N 1
ATOM 651 C CA . GLU A 1 86 ? 17.647 50.294 20.764 1.00 29.19 378 GLU A CA 1
ATOM 652 C C . GLU A 1 86 ? 16.715 49.302 20.133 1.00 26.98 378 GLU A C 1
ATOM 653 O O . GLU A 1 86 ? 15.820 49.681 19.406 1.00 26.95 378 GLU A O 1
ATOM 659 N N . GLU A 1 87 ? 16.890 48.033 20.451 1.00 25.48 379 GLU A N 1
ATOM 660 C CA . GLU A 1 87 ? 15.972 47.001 19.987 1.00 24.25 379 GLU A CA 1
ATOM 661 C C . GLU A 1 87 ? 14.673 46.982 20.798 1.00 22.63 379 GLU A C 1
ATOM 662 O O . GLU A 1 87 ? 14.698 46.963 22.027 1.00 22.95 379 GLU A O 1
ATOM 668 N N . TYR A 1 88 ? 13.550 46.994 20.094 1.00 20.97 380 TYR A N 1
ATOM 669 C CA . TYR A 1 88 ? 12.231 46.749 20.688 1.00 20.49 380 TYR A CA 1
ATOM 670 C C . TYR A 1 88 ? 11.469 45.698 19.893 1.00 18.89 380 TYR A C 1
ATOM 671 O O . TYR A 1 88 ? 11.780 45.455 18.740 1.00 18.20 380 TYR A O 1
ATOM 680 N N . ILE A 1 89 ? 10.479 45.075 20.537 1.00 18.51 381 ILE A N 1
ATOM 681 C CA . ILE A 1 89 ? 9.576 44.118 19.882 1.00 17.68 381 ILE A CA 1
ATOM 682 C C . ILE A 1 89 ? 8.185 44.758 19.705 1.00 18.01 381 ILE A C 1
ATOM 683 O O . ILE A 1 89 ? 7.534 45.124 20.686 1.00 18.07 381 ILE A O 1
ATOM 688 N N . PRO A 1 90 ? 7.739 44.929 18.457 1.00 17.74 382 PRO A N 1
ATOM 689 C CA . PRO A 1 90 ? 6.363 45.363 18.274 1.00 18.37 382 PRO A CA 1
ATOM 690 C C . PRO A 1 90 ? 5.402 44.289 18.771 1.00 18.62 382 PRO A C 1
ATOM 691 O O . PRO A 1 90 ? 5.519 43.122 18.398 1.00 18.01 382 PRO A O 1
ATOM 695 N N . ILE A 1 91 ? 4.462 44.679 19.613 1.00 19.69 383 ILE A N 1
ATOM 696 C CA . ILE A 1 91 ? 3.605 43.686 20.264 1.00 20.01 383 ILE A CA 1
ATOM 697 C C . ILE A 1 91 ? 2.564 43.162 19.308 1.00 20.43 383 ILE A C 1
ATOM 698 O O . ILE A 1 91 ? 2.019 42.094 19.522 1.00 21.11 383 ILE A O 1
ATOM 703 N N . ASN A 1 92 ? 2.288 43.947 18.273 1.00 20.83 384 ASN A N 1
ATOM 704 C CA . ASN A 1 92 ? 1.519 43.542 17.116 1.00 20.96 384 ASN A CA 1
ATOM 705 C C . ASN A 1 92 ? 2.439 43.732 15.911 1.00 21.54 384 ASN A C 1
ATOM 706 O O . ASN A 1 92 ? 2.816 44.866 15.571 1.00 21.48 384 ASN A O 1
ATOM 711 N N . PRO A 1 93 ? 2.793 42.630 15.243 1.00 21.64 385 PRO A N 1
ATOM 712 C CA . PRO A 1 93 ? 3.827 42.692 14.220 1.00 21.74 385 PRO A CA 1
ATOM 713 C C . PRO A 1 93 ? 3.524 43.623 13.040 1.00 21.47 385 PRO A C 1
ATOM 714 O O . PRO A 1 93 ? 4.397 43.840 12.240 1.00 21.30 385 PRO A O 1
ATOM 718 N N . ASP A 1 94 ? 2.306 44.144 12.929 1.00 21.80 386 ASP A N 1
ATOM 719 C CA . ASP A 1 94 ? 1.942 45.098 11.868 1.00 22.15 386 ASP A CA 1
ATOM 720 C C . ASP A 1 94 ? 1.933 46.561 12.318 1.00 21.37 386 ASP A C 1
ATOM 721 O O . ASP A 1 94 ? 1.640 47.449 11.517 1.00 22.14 386 ASP A O 1
ATOM 726 N N . LYS A 1 95 ? 2.213 46.821 13.588 1.00 20.22 387 LYS A N 1
ATOM 727 C CA . LYS A 1 95 ? 2.094 48.183 14.122 1.00 20.14 387 LYS A CA 1
ATOM 728 C C . LYS A 1 95 ? 3.386 48.623 14.786 1.00 19.10 387 LYS A C 1
ATOM 729 O O . LYS A 1 95 ? 3.854 47.974 15.722 1.00 17.89 387 LYS A O 1
ATOM 735 N N . ALA A 1 96 ? 3.944 49.734 14.298 1.00 19.08 388 ALA A N 1
ATOM 736 C CA . ALA A 1 96 ? 5.251 50.215 14.761 1.00 19.27 388 ALA A CA 1
ATOM 737 C C . ALA A 1 96 ? 5.139 51.055 16.027 1.00 19.70 388 ALA A C 1
ATOM 738 O O . ALA A 1 96 ? 6.157 51.410 16.622 1.00 19.90 388 ALA A O 1
ATOM 740 N N . ASP A 1 97 ? 3.917 51.387 16.434 1.00 20.21 389 ASP A N 1
ATOM 741 C CA . ASP A 1 97 ? 3.734 52.326 17.540 1.00 20.88 389 ASP A CA 1
ATOM 742 C C . ASP A 1 97 ? 3.490 51.709 18.927 1.00 21.29 389 ASP A C 1
ATOM 743 O O . ASP A 1 97 ? 3.337 52.435 19.893 1.00 22.16 389 ASP A O 1
ATOM 748 N N . LYS A 1 98 ? 3.443 50.386 19.027 1.00 21.07 390 LYS A N 1
ATOM 749 C CA . LYS A 1 98 ? 3.258 49.722 20.317 1.00 21.30 390 LYS A CA 1
ATOM 750 C C . LYS A 1 98 ? 4.382 48.707 20.495 1.00 20.72 390 LYS A C 1
ATOM 751 O O . LYS A 1 98 ? 4.449 47.727 19.762 1.00 20.97 390 LYS A O 1
ATOM 757 N N . ILE A 1 99 ? 5.240 48.937 21.481 1.00 20.54 391 ILE A N 1
ATOM 758 C CA . ILE A 1 99 ? 6.48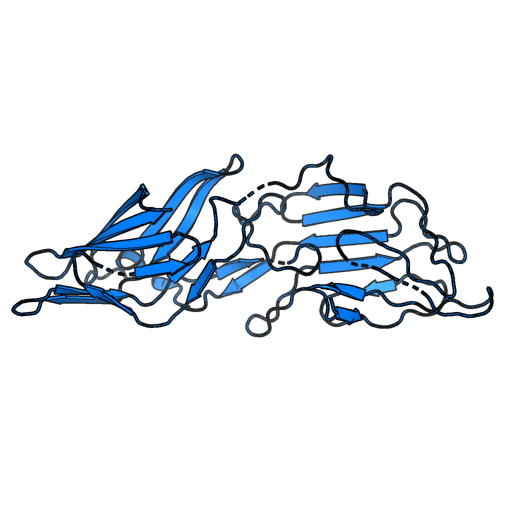6 48.210 21.607 1.00 20.97 391 ILE A CA 1
ATOM 759 C C . ILE A 1 99 ? 6.783 47.788 23.055 1.00 21.41 391 ILE A C 1
ATOM 760 O O . ILE A 1 99 ? 6.310 48.410 24.024 1.00 21.44 391 ILE A O 1
ATOM 765 N N . ALA A 1 100 ? 7.578 46.726 23.177 1.00 21.30 392 ALA A N 1
ATOM 766 C CA . ALA A 1 100 ? 8.037 46.208 24.467 1.00 21.45 392 ALA A CA 1
ATOM 767 C C . ALA A 1 100 ? 9.452 45.682 24.298 1.00 21.32 392 ALA A C 1
ATOM 768 O O . ALA A 1 100 ? 9.872 45.392 23.182 1.00 20.38 392 ALA A O 1
ATOM 770 N N . LYS A 1 101 ? 10.175 45.570 25.406 1.00 22.17 393 LYS A N 1
ATOM 771 C CA . LYS A 1 101 ? 11.528 45.025 25.398 1.00 23.02 393 LYS A CA 1
ATOM 772 C C . LYS A 1 101 ? 11.465 43.506 25.407 1.00 22.65 393 LYS A C 1
ATOM 773 O O . LYS A 1 101 ? 10.572 42.910 26.005 1.00 21.88 393 LYS A O 1
ATOM 779 N N . LEU A 1 102 ? 12.447 42.898 24.759 1.00 22.96 394 LEU A N 1
ATOM 780 C CA . LEU A 1 102 ? 12.601 41.450 24.738 1.00 23.18 394 LEU A CA 1
ATOM 781 C C . LEU A 1 102 ? 13.302 41.062 26.018 1.00 23.28 394 LEU A C 1
ATOM 782 O O . LEU A 1 102 ? 14.313 41.647 26.347 1.00 23.82 394 LEU A O 1
ATOM 787 N N . VAL A 1 103 ? 12.757 40.103 26.755 1.00 23.70 395 VAL A N 1
ATOM 788 C CA . VAL A 1 103 ? 13.413 39.599 27.951 1.00 24.10 395 VAL A CA 1
ATOM 789 C C . VAL A 1 103 ? 14.249 38.367 27.616 1.00 24.75 395 VAL A C 1
ATOM 790 O O . VAL A 1 103 ? 15.386 38.263 28.041 1.00 25.15 395 VAL A O 1
ATOM 794 N N . LEU A 1 104 ? 13.670 37.443 26.857 1.00 25.10 396 LEU A N 1
ATOM 795 C CA . LEU A 1 104 ? 14.307 36.164 26.527 1.00 25.57 396 LEU A CA 1
ATOM 796 C C . LEU A 1 104 ? 14.038 35.759 25.095 1.00 25.03 396 LEU A C 1
ATOM 797 O O . LEU A 1 104 ? 12.904 35.881 24.625 1.00 23.93 396 LEU A O 1
ATOM 802 N N . ASP A 1 105 ? 15.067 35.214 24.443 1.00 25.33 397 ASP A N 1
ATOM 803 C CA . ASP A 1 105 ? 14.947 34.539 23.137 1.00 25.42 397 ASP A CA 1
ATOM 804 C C . ASP A 1 105 ? 15.970 33.401 23.146 1.00 26.52 397 ASP A C 1
ATOM 805 O O . ASP A 1 105 ? 17.112 33.566 22.697 1.00 26.18 397 ASP A O 1
ATOM 810 N N . SER A 1 106 ? 15.543 32.251 23.662 1.00 27.09 398 SER A N 1
ATOM 811 C CA . SER A 1 106 ? 16.454 31.210 24.139 1.00 28.19 398 SER A CA 1
ATOM 812 C C . SER A 1 106 ? 16.182 29.825 23.526 1.00 28.36 398 SER A C 1
ATOM 813 O O . SER A 1 106 ? 15.034 29.487 23.227 1.00 27.92 398 SER A O 1
ATOM 816 N N . ASP A 1 107 ? 17.246 29.041 23.335 1.00 29.08 399 ASP A N 1
ATOM 817 C CA . ASP A 1 107 ? 17.125 27.628 22.931 1.00 29.99 399 ASP A CA 1
ATOM 818 C C . ASP A 1 107 ? 17.883 26.691 23.863 1.00 30.67 399 ASP A C 1
ATOM 819 O O . ASP A 1 107 ? 18.159 25.550 23.508 1.00 30.64 399 ASP A O 1
ATOM 824 N N . ASP A 1 108 ? 18.166 27.173 25.071 1.00 31.38 400 ASP A N 1
ATOM 825 C CA . ASP A 1 108 ? 18.864 26.398 26.092 1.00 32.40 400 ASP A CA 1
ATOM 826 C C . ASP A 1 108 ? 17.900 25.393 26.737 1.00 32.49 400 ASP A C 1
ATOM 827 O O . ASP A 1 108 ? 16.694 25.631 26.799 1.00 31.89 400 ASP A O 1
ATOM 832 N N . LYS A 1 109 ? 18.433 24.269 27.206 1.00 33.46 401 LYS A N 1
ATOM 833 C CA . LYS A 1 109 ? 17.618 23.265 27.880 1.00 34.05 401 LYS A CA 1
ATOM 834 C C . LYS A 1 109 ? 17.528 23.570 29.372 1.00 33.99 401 LYS A C 1
ATOM 835 O O . LYS A 1 109 ? 18.510 23.905 29.989 1.00 34.56 401 LYS A O 1
ATOM 841 N N . TYR A 1 110 ? 16.327 23.491 29.927 1.00 34.17 402 TYR A N 1
ATOM 842 C CA . TYR A 1 110 ? 16.106 23.629 31.359 1.00 34.91 402 TYR A CA 1
ATOM 843 C C . TYR A 1 110 ? 15.236 22.467 31.832 1.00 35.43 402 TYR A C 1
ATOM 844 O O . TYR A 1 110 ? 14.373 21.997 31.093 1.00 34.44 402 TYR A O 1
ATOM 853 N N . THR A 1 111 ? 15.459 22.008 33.060 1.00 36.71 403 THR A N 1
ATOM 854 C CA . THR A 1 111 ? 14.541 21.060 33.698 1.00 37.30 403 THR A CA 1
ATOM 855 C C . THR A 1 111 ? 13.840 21.742 34.860 1.00 37.35 403 THR A C 1
ATOM 856 O O . THR A 1 111 ? 14.483 22.333 35.702 1.00 37.89 403 THR A O 1
ATOM 860 N N . ILE A 1 112 ? 12.520 21.668 34.892 1.00 37.44 404 ILE A N 1
ATOM 861 C CA . ILE A 1 112 ? 11.742 22.193 36.002 1.00 37.86 404 ILE A CA 1
ATOM 862 C C . ILE A 1 112 ? 11.114 21.000 36.680 1.00 38.68 404 ILE A C 1
ATOM 863 O O . ILE A 1 112 ? 10.461 20.158 36.035 1.00 38.30 404 ILE A O 1
ATOM 868 N N . ARG A 1 113 ? 11.278 20.948 37.989 1.00 39.42 405 ARG A N 1
ATOM 869 C CA . ARG A 1 113 ? 10.660 19.916 38.766 1.00 39.96 405 ARG A CA 1
ATOM 870 C C . ARG A 1 113 ? 9.303 20.451 39.171 1.00 40.05 405 ARG A C 1
ATOM 871 O O . ARG A 1 113 ? 9.139 21.645 39.344 1.00 40.08 405 ARG A O 1
ATOM 879 N N . THR A 1 114 ? 8.322 19.568 39.287 1.00 40.78 406 THR A N 1
ATOM 880 C CA . THR A 1 114 ? 6.989 19.950 39.717 1.00 41.37 406 THR A CA 1
ATOM 881 C C . THR A 1 114 ? 7.036 20.666 41.077 1.00 42.85 406 THR A C 1
ATOM 882 O O . THR A 1 114 ? 7.639 20.168 42.025 1.00 42.98 406 THR A O 1
ATOM 886 N N . GLY A 1 115 ? 6.405 21.839 41.158 1.00 43.88 407 GLY A N 1
ATOM 887 C CA . GLY A 1 115 ? 6.411 22.660 42.378 1.00 45.01 407 GLY A CA 1
ATOM 888 C C . GLY A 1 115 ? 7.486 23.736 42.398 1.00 45.95 407 GLY A C 1
ATOM 889 O O . GLY A 1 115 ? 7.530 24.552 43.322 1.00 46.69 407 GLY A O 1
ATOM 890 N N . GLU A 1 116 ? 8.352 23.741 41.386 1.00 46.39 408 GLU A N 1
ATOM 891 C CA . GLU A 1 116 ? 9.491 24.656 41.324 1.00 47.49 408 GLU A CA 1
ATOM 892 C C . GLU A 1 116 ? 9.299 25.650 40.200 1.00 47.53 408 GLU A C 1
ATOM 893 O O . GLU A 1 116 ? 8.559 25.403 39.243 1.00 47.52 408 GLU A O 1
ATOM 907 N N . LEU A 1 118 ? 10.972 28.309 37.322 1.00 43.59 410 LEU A N 1
ATOM 908 C CA . LEU A 1 118 ? 12.057 28.798 36.507 1.00 42.05 410 LEU A CA 1
ATOM 909 C C . LEU A 1 118 ? 11.859 30.305 36.385 1.00 41.03 410 LEU A C 1
ATOM 910 O O . LEU A 1 118 ? 10.878 30.756 35.808 1.00 40.25 410 LEU A O 1
ATOM 915 N N . ASP A 1 119 ? 12.771 31.073 36.968 1.00 40.46 411 ASP A N 1
ATOM 916 C CA . ASP A 1 119 ? 12.730 32.524 36.863 1.00 40.19 411 ASP A CA 1
ATOM 917 C C . ASP A 1 119 ? 13.196 32.915 35.466 1.00 38.55 411 ASP A C 1
ATOM 918 O O . ASP A 1 119 ? 14.293 32.546 35.056 1.00 38.15 411 ASP A O 1
ATOM 923 N N . LEU A 1 120 ? 12.354 33.655 34.747 1.00 37.08 412 LEU A N 1
ATOM 924 C CA . LEU A 1 120 ? 12.641 34.038 33.361 1.00 35.89 412 LEU A CA 1
ATOM 925 C C . LEU A 1 120 ? 13.318 35.402 33.249 1.00 35.55 412 LEU A C 1
ATOM 926 O O . LEU A 1 120 ? 13.803 35.767 32.183 1.00 34.97 412 LEU A O 1
ATOM 931 N N . GLY A 1 121 ? 13.361 36.139 34.359 1.00 35.86 413 GLY A N 1
ATOM 932 C CA . GLY A 1 121 ? 13.929 37.490 34.396 1.00 35.46 413 GLY A CA 1
ATOM 933 C C . GLY A 1 121 ? 12.815 38.503 34.589 1.00 35.11 413 GLY A C 1
ATOM 934 O O . GLY A 1 121 ? 11.664 38.244 34.237 1.00 34.53 413 GLY A O 1
ATOM 935 N N . GLU A 1 122 ? 13.155 39.641 35.190 1.00 35.02 414 GLU A N 1
ATOM 936 C CA . GLU A 1 122 ? 12.254 40.794 35.307 1.00 34.67 414 GLU A CA 1
ATOM 937 C C . GLU A 1 122 ? 10.895 40.479 35.926 1.00 33.45 414 GLU A C 1
ATOM 938 O O . GLU A 1 122 ? 9.878 41.061 35.551 1.00 33.25 414 GLU A O 1
ATOM 944 N N . GLY A 1 123 ? 10.897 39.564 36.892 1.00 32.53 415 GLY A N 1
ATOM 945 C CA . GLY A 1 123 ? 9.702 39.234 37.666 1.00 31.76 415 GLY A CA 1
ATOM 946 C C . GLY A 1 123 ? 8.843 38.133 37.075 1.00 30.69 415 GLY A C 1
ATOM 947 O O . GLY A 1 123 ? 7.853 37.738 37.693 1.00 30.79 415 GLY A O 1
ATOM 948 N N . TYR A 1 124 ? 9.198 37.648 35.881 1.00 29.22 416 TYR A N 1
ATOM 949 C CA . TYR A 1 124 ? 8.421 36.602 35.202 1.00 28.30 416 TYR A CA 1
ATOM 950 C C . TYR A 1 124 ? 8.948 35.213 35.539 1.00 27.92 416 TYR A C 1
ATOM 951 O O . TYR A 1 124 ? 10.163 35.006 35.630 1.00 28.05 416 TYR A O 1
ATOM 960 N N . ALA A 1 125 ? 8.040 34.258 35.696 1.00 27.37 417 ALA A N 1
ATOM 961 C CA . ALA A 1 125 ? 8.435 32.874 35.987 1.00 27.46 417 ALA A CA 1
ATOM 962 C C . ALA A 1 125 ? 7.453 31.889 35.383 1.00 27.43 417 ALA A C 1
ATOM 963 O O . ALA A 1 125 ? 6.279 32.218 35.160 1.00 26.33 417 ALA A O 1
ATOM 965 N N . ILE A 1 126 ? 7.932 30.673 35.135 1.00 28.62 418 ILE A N 1
ATOM 966 C CA . ILE A 1 126 ? 7.043 29.557 34.804 1.00 29.92 418 ILE A CA 1
ATOM 967 C C . ILE A 1 126 ? 7.222 28.422 35.794 1.00 31.14 418 ILE A C 1
ATOM 968 O O . ILE A 1 126 ? 8.337 28.119 36.223 1.00 31.73 418 ILE A O 1
ATOM 973 N N . GLU A 1 127 ? 6.100 27.815 36.161 1.00 32.15 419 GLU A N 1
ATOM 974 C CA . GLU A 1 127 ? 6.083 26.703 37.080 1.00 33.26 419 GLU A CA 1
ATOM 975 C C . GLU A 1 127 ? 5.434 25.476 36.442 1.00 32.78 419 GLU A C 1
ATOM 976 O O . GLU A 1 127 ? 4.378 25.571 35.803 1.00 32.03 419 GLU A O 1
ATOM 982 N N . ALA A 1 128 ? 6.084 24.329 36.617 1.00 32.56 420 ALA A N 1
ATOM 983 C CA . ALA A 1 128 ? 5.460 23.043 36.351 1.00 32.38 420 ALA A CA 1
ATOM 984 C C . ALA A 1 128 ? 4.642 22.724 37.584 1.00 32.72 420 ALA A C 1
ATOM 985 O O . ALA A 1 128 ? 5.211 22.461 38.628 1.00 33.73 420 ALA A O 1
ATOM 987 N N . LYS A 1 129 ? 3.319 22.796 37.493 1.00 32.86 421 LYS A N 1
ATOM 988 C CA . LYS A 1 129 ? 2.468 22.526 38.659 1.00 33.83 421 LYS A CA 1
ATOM 989 C C . LYS A 1 129 ? 2.268 21.027 38.891 1.00 33.78 421 LYS A C 1
ATOM 990 O O . LYS A 1 129 ? 2.281 20.570 40.028 1.00 34.02 421 LYS A O 1
ATOM 996 N N . GLN A 1 130 ? 2.057 20.282 37.807 1.00 33.50 422 GLN A N 1
ATOM 997 C CA . GLN A 1 130 ? 1.818 18.853 37.866 1.00 33.42 422 GLN A CA 1
ATOM 998 C C . GLN A 1 130 ? 2.175 18.202 36.549 1.00 33.41 422 GLN A C 1
ATOM 999 O O . GLN A 1 130 ? 2.114 18.835 35.491 1.00 32.97 422 GLN A O 1
ATOM 1005 N N . VAL A 1 131 ? 2.515 16.921 36.633 1.00 33.47 423 VAL A N 1
ATOM 1006 C CA . VAL A 1 131 ? 2.678 16.053 35.485 1.00 33.37 423 VAL A CA 1
ATOM 1007 C C . VAL A 1 131 ? 1.624 14.960 35.642 1.00 34.07 423 VAL A C 1
ATOM 1008 O O . VAL A 1 131 ? 1.259 14.617 36.762 1.00 34.04 423 VAL A O 1
ATOM 1012 N N . ASP A 1 132 ? 1.091 14.434 34.548 1.00 34.53 424 ASP A N 1
ATOM 1013 C CA . ASP A 1 132 ? 0.033 13.439 34.698 1.00 35.67 424 ASP A CA 1
ATOM 1014 C C . ASP A 1 132 ? 0.621 12.054 35.023 1.00 36.07 424 ASP A C 1
ATOM 1015 O O . ASP A 1 132 ? 1.824 11.824 34.851 1.00 36.14 424 ASP A O 1
ATOM 1020 N N . VAL A 1 133 ? -0.226 11.153 35.514 1.00 36.50 425 VAL A N 1
ATOM 1021 C CA . VAL A 1 133 ? 0.224 9.816 35.918 1.00 37.08 425 VAL A CA 1
ATOM 1022 C C . VAL A 1 133 ? 1.001 9.113 34.797 1.00 37.58 425 VAL A C 1
ATOM 1023 O O . VAL A 1 133 ? 2.041 8.510 35.055 1.00 37.75 425 VAL A O 1
ATOM 1027 N N . ASP A 1 134 ? 0.514 9.226 33.559 1.00 37.84 426 ASP A N 1
ATOM 1028 C CA . ASP A 1 134 ? 1.157 8.598 32.395 1.00 38.42 426 ASP A CA 1
ATOM 1029 C C . ASP A 1 134 ? 2.410 9.313 31.892 1.00 38.05 426 ASP A C 1
ATOM 1030 O O . ASP A 1 134 ? 3.047 8.843 30.957 1.00 38.44 426 ASP A O 1
ATOM 1035 N N . GLY A 1 135 ? 2.746 10.458 32.475 1.00 37.55 427 GLY A N 1
ATOM 1036 C CA . GLY A 1 135 ? 3.937 11.195 32.080 1.00 37.19 427 GLY A CA 1
ATOM 1037 C C . GLY A 1 135 ? 3.955 11.689 30.641 1.00 36.99 427 GLY A C 1
ATOM 1038 O O . GLY A 1 135 ? 5.024 11.728 30.027 1.00 37.74 427 GLY A O 1
ATOM 1039 N N . GLU A 1 136 ? 2.790 12.069 30.101 1.00 35.95 428 GLU A N 1
ATOM 1040 C CA . GLU A 1 136 ? 2.693 12.623 28.742 1.00 35.61 428 GLU A CA 1
ATOM 1041 C C . GLU A 1 136 ? 2.099 14.033 28.674 1.00 33.77 428 GLU A C 1
ATOM 1042 O O . GLU A 1 136 ? 1.978 14.598 27.585 1.00 33.34 428 GLU A O 1
ATOM 1048 N N . LYS A 1 137 ? 1.713 14.583 29.823 1.00 32.11 429 LYS A N 1
ATOM 1049 C CA . LYS A 1 137 ? 1.169 15.935 29.902 1.00 30.80 429 LYS A CA 1
ATOM 1050 C C . LYS A 1 137 ? 1.758 16.660 31.102 1.00 29.95 429 LYS A C 1
ATOM 1051 O O . LYS A 1 137 ? 1.966 16.053 32.161 1.00 29.36 429 LYS A O 1
ATOM 1057 N N . VAL A 1 138 ? 2.014 17.957 30.925 1.00 28.84 430 VAL A N 1
ATOM 1058 C CA . VAL A 1 138 ? 2.446 18.822 32.008 1.00 28.35 430 VAL A CA 1
ATOM 1059 C C . VAL A 1 138 ? 1.530 20.051 32.122 1.00 28.33 430 VAL A C 1
ATOM 1060 O O . VAL A 1 138 ? 1.144 20.663 31.116 1.00 27.88 430 VAL A O 1
ATOM 1064 N N . TRP A 1 139 ? 1.167 20.384 33.359 1.00 28.33 431 TRP A N 1
ATOM 1065 C CA . TRP A 1 139 ? 0.378 21.565 33.652 1.00 28.64 431 TRP A CA 1
ATOM 1066 C C . TRP A 1 139 ? 1.303 22.710 34.049 1.00 27.96 431 TRP A C 1
ATOM 1067 O O . TRP A 1 139 ? 1.884 22.706 35.141 1.00 27.32 431 TRP A O 1
ATOM 1078 N N . LEU A 1 140 ? 1.430 23.686 33.151 1.00 27.17 432 LEU A N 1
ATOM 1079 C CA . LEU A 1 140 ? 2.320 24.823 33.356 1.00 26.60 432 LEU A CA 1
ATOM 1080 C C . LEU A 1 140 ? 1.562 26.040 33.805 1.00 26.32 432 LEU A C 1
ATOM 1081 O O . LEU A 1 140 ? 0.411 26.226 33.437 1.00 26.53 432 LEU A O 1
ATOM 1086 N N . GLU A 1 141 ? 2.227 26.881 34.583 1.00 26.46 433 GLU A N 1
ATOM 1087 C CA . GLU A 1 141 ? 1.657 28.149 35.009 1.00 27.05 433 GLU A CA 1
ATOM 1088 C C . GLU A 1 141 ? 2.680 29.280 34.850 1.00 26.73 433 GLU A C 1
ATOM 1089 O O . GLU A 1 141 ? 3.860 29.135 35.185 1.00 26.18 433 GLU A O 1
ATOM 1095 N N . PHE A 1 142 ? 2.193 30.408 34.350 1.00 26.57 434 PHE A N 1
ATOM 1096 C CA . PHE A 1 142 ? 2.997 31.581 34.057 1.00 26.33 434 PHE A CA 1
ATOM 1097 C C . PHE A 1 142 ? 2.648 32.643 35.082 1.00 27.04 434 PHE A C 1
ATOM 1098 O O . PHE A 1 142 ? 1.469 32.903 35.313 1.00 27.30 434 PHE A O 1
ATOM 1106 N N . THR A 1 143 ? 3.659 33.245 35.705 1.00 28.16 435 THR A N 1
ATOM 1107 C CA . THR A 1 143 ? 3.431 34.274 36.732 1.00 29.60 435 THR A CA 1
ATOM 1108 C C . THR A 1 143 ? 4.291 35.512 36.543 1.00 30.76 435 THR A C 1
ATOM 1109 O O . THR A 1 143 ? 5.360 35.467 35.924 1.00 30.40 435 THR A O 1
ATOM 1113 N N . LYS A 1 144 ? 3.806 36.607 37.118 1.00 32.62 436 LYS A N 1
ATOM 1114 C CA . LYS A 1 144 ? 4.482 37.895 37.105 1.00 33.85 436 LYS A CA 1
ATOM 1115 C C . LYS A 1 144 ? 4.450 38.445 38.532 1.00 35.50 436 LYS A C 1
ATOM 1116 O O . LYS A 1 144 ? 3.382 38.634 39.093 1.00 35.40 436 LYS A O 1
ATOM 1122 N N . ASP A 1 145 ? 5.627 38.688 39.105 1.00 37.36 437 ASP A N 1
ATOM 1123 C CA . ASP A 1 145 ? 5.752 39.129 40.500 1.00 39.41 437 ASP A CA 1
ATOM 1124 C C . ASP A 1 145 ? 4.901 38.270 41.426 1.00 40.51 437 ASP A C 1
ATOM 1125 O O . ASP A 1 145 ? 4.176 38.800 42.266 1.00 41.64 437 ASP A O 1
ATOM 1130 N N . GLY A 1 146 ? 4.954 36.949 41.240 1.00 40.95 438 GLY A N 1
ATOM 1131 C CA . GLY A 1 146 ? 4.185 36.017 42.062 1.00 41.41 438 GLY A CA 1
ATOM 1132 C C . GLY A 1 146 ? 2.714 35.899 41.698 1.00 41.70 438 GLY A C 1
ATOM 1133 O O . GLY A 1 146 ? 2.045 34.972 42.149 1.00 42.19 438 GLY A O 1
ATOM 1134 N N . GLU A 1 147 ? 2.195 36.823 40.892 1.00 41.71 439 GLU A N 1
ATOM 1135 C CA . GLU A 1 147 ? 0.782 36.797 40.505 1.00 41.93 439 GLU A CA 1
ATOM 1136 C C . GLU A 1 147 ? 0.531 35.879 39.329 1.00 40.38 439 GLU A C 1
ATOM 1137 O O . GLU A 1 147 ? 1.324 35.829 38.395 1.00 40.36 439 GLU A O 1
ATOM 1143 N N . PHE A 1 148 ? -0.609 35.205 39.366 1.00 39.72 440 PHE A N 1
ATOM 1144 C CA . PHE A 1 148 ? -1.089 34.377 38.271 1.00 38.69 440 PHE A CA 1
ATOM 1145 C C . PHE A 1 148 ? -1.344 35.219 37.026 1.00 37.97 440 PHE A C 1
ATOM 1146 O O . PHE A 1 148 ? -2.035 36.231 37.094 1.00 38.91 440 PHE A O 1
ATOM 1154 N N . VAL A 1 149 ? -0.794 34.788 35.895 1.00 36.43 441 VAL A N 1
ATOM 1155 C CA . VAL A 1 149 ? -1.096 35.394 34.601 1.00 35.22 441 VAL A CA 1
ATOM 1156 C C . VAL A 1 149 ? -1.865 34.408 33.722 1.00 34.27 441 VAL A C 1
ATOM 1157 O O . VAL A 1 149 ? -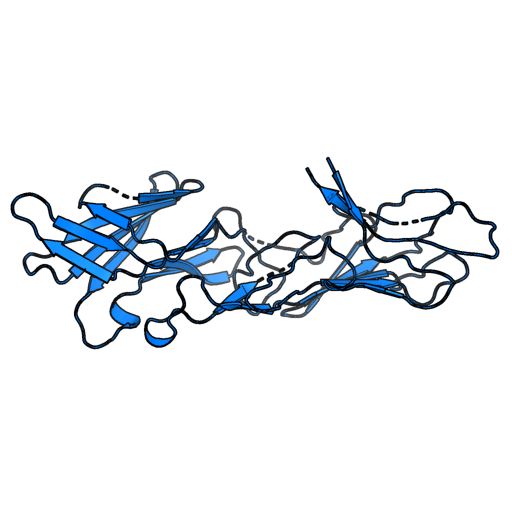2.917 34.750 33.169 1.00 34.49 441 VAL A O 1
ATOM 1161 N N . ASP A 1 150 ? -1.339 33.192 33.580 1.00 33.26 442 ASP A N 1
ATOM 1162 C CA . ASP A 1 150 ? -1.966 32.178 32.731 1.00 32.60 442 ASP A CA 1
ATOM 1163 C C . ASP A 1 150 ? -1.507 30.753 33.095 1.00 32.00 442 ASP A C 1
ATOM 1164 O O . ASP A 1 150 ? -0.515 30.567 33.799 1.00 31.08 442 ASP A O 1
ATOM 1169 N N . ASP A 1 151 ? -2.264 29.759 32.637 1.00 31.56 443 ASP A N 1
ATOM 1170 C CA . ASP A 1 151 ? -1.869 28.360 32.780 1.00 31.33 443 ASP A CA 1
ATOM 1171 C C . ASP A 1 151 ? -2.375 27.570 31.585 1.00 30.99 443 ASP A C 1
ATOM 1172 O O . ASP A 1 151 ? -3.239 28.051 30.847 1.00 30.87 443 ASP A O 1
ATOM 1177 N N . GLU A 1 152 ? -1.804 26.382 31.389 1.00 30.32 444 GLU A N 1
ATOM 1178 C CA . GLU A 1 152 ? -2.149 25.521 30.272 1.00 29.94 444 GLU A CA 1
ATOM 1179 C C . GLU A 1 152 ? -1.658 24.096 30.476 1.00 29.73 444 GLU A C 1
ATOM 1180 O O . GLU A 1 152 ? -0.585 23.858 31.056 1.00 29.71 444 GLU A O 1
ATOM 1186 N N . ILE A 1 153 ? -2.444 23.158 29.967 1.00 29.32 445 ILE A N 1
ATOM 1187 C CA . ILE A 1 153 ? -2.071 21.767 29.933 1.00 29.24 445 ILE A CA 1
ATOM 1188 C C . ILE A 1 153 ? -1.458 21.466 28.571 1.00 29.23 445 ILE A C 1
ATOM 1189 O O . ILE A 1 153 ? -2.105 21.604 27.558 1.00 29.03 445 ILE A O 1
ATOM 1194 N N . ILE A 1 154 ? -0.195 21.061 28.581 1.00 29.71 446 ILE A N 1
ATOM 1195 C CA . ILE A 1 154 ? 0.573 20.785 27.381 1.00 30.03 446 ILE A CA 1
ATOM 1196 C C . ILE A 1 154 ? 0.800 19.270 27.254 1.00 31.02 446 ILE A C 1
ATOM 1197 O O . ILE A 1 154 ? 1.322 18.636 28.170 1.00 30.26 446 ILE A O 1
ATOM 1202 N N . SER A 1 155 ? 0.408 18.707 26.114 1.00 32.32 447 SER A N 1
ATOM 1203 C CA . SER A 1 155 ? 0.618 17.289 25.816 1.00 33.61 447 SER A CA 1
ATOM 1204 C C . SER A 1 155 ? 1.890 17.145 24.985 1.00 34.75 447 SER A C 1
ATOM 1205 O O . SER A 1 155 ? 1.978 17.715 23.898 1.00 34.64 447 SER A O 1
ATOM 1208 N N . VAL A 1 156 ? 2.857 16.378 25.481 1.00 36.21 448 VAL A N 1
ATOM 1209 C CA . VAL A 1 156 ? 4.213 16.405 24.930 1.00 37.97 448 VAL A CA 1
ATOM 1210 C C . VAL A 1 156 ? 4.584 15.232 24.028 1.00 40.32 448 VAL A C 1
ATOM 1211 O O . VAL A 1 156 ? 5.694 15.199 23.501 1.00 41.07 448 VAL A O 1
ATOM 1215 N N . SER A 1 157 ? 3.695 14.265 23.836 1.00 42.62 449 SER A N 1
ATOM 1216 C CA . SER A 1 157 ? 4.054 13.110 23.002 1.00 44.85 449 SER A CA 1
ATOM 1217 C C . SER A 1 157 ? 2.949 12.767 22.009 1.00 46.11 449 SER A C 1
ATOM 1218 O O . SER A 1 157 ? 2.668 11.595 21.756 1.00 46.85 449 SER A O 1
ATOM 1221 N N . THR A 1 158 ? 2.335 13.808 21.450 1.00 47.08 450 THR A N 1
ATOM 1222 C CA . THR A 1 158 ? 1.376 13.656 20.367 1.00 48.14 450 THR A CA 1
ATOM 1223 C C . THR A 1 158 ? 2.127 13.67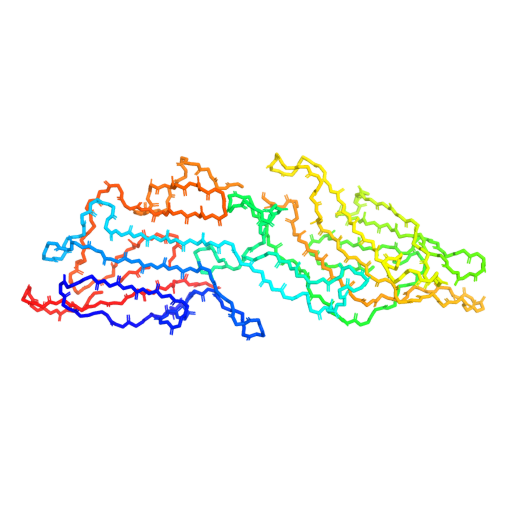5 19.027 1.00 49.05 450 THR A C 1
ATOM 1224 O O . THR A 1 158 ? 3.343 13.936 18.977 1.00 49.27 450 THR A O 1
ATOM 1228 N N . ALA A 1 159 ? 1.390 13.391 17.949 1.00 49.69 451 ALA A N 1
ATOM 1229 C CA . ALA A 1 159 ? 1.913 13.486 16.581 1.00 49.89 451 ALA A CA 1
ATOM 1230 C C . ALA A 1 159 ? 2.277 14.928 16.223 1.00 49.28 451 ALA A C 1
ATOM 1231 O O . ALA A 1 159 ? 3.290 15.178 15.559 1.00 49.48 451 ALA A O 1
ATOM 1233 N N . ASP A 1 160 ? 1.447 15.867 16.676 1.00 48.23 452 ASP A N 1
ATOM 1234 C CA . ASP A 1 160 ? 1.593 17.274 16.314 1.00 47.32 452 ASP A CA 1
ATOM 1235 C C . ASP A 1 160 ? 2.667 17.985 17.144 1.00 45.54 452 ASP A C 1
ATOM 1236 O O . ASP A 1 160 ? 2.493 18.214 18.340 1.00 44.61 452 ASP A O 1
ATOM 1241 N N . ASP A 1 161 ? 3.754 18.367 16.483 1.00 44.33 453 ASP A N 1
ATOM 1242 C CA . ASP A 1 161 ? 4.861 19.076 17.130 1.00 43.01 453 ASP A CA 1
ATOM 1243 C C . ASP A 1 161 ? 4.472 20.446 17.708 1.00 40.65 453 ASP A C 1
ATOM 1244 O O . ASP A 1 161 ? 5.085 20.900 18.666 1.00 39.87 453 ASP A O 1
ATOM 1249 N N . GLU A 1 162 ? 3.468 21.104 17.131 1.00 38.84 454 GLU A N 1
ATOM 1250 C CA . GLU A 1 162 ? 2.927 22.331 17.734 1.00 37.38 454 GLU A CA 1
ATOM 1251 C C . GLU A 1 162 ? 2.220 22.112 19.076 1.00 34.96 454 GLU A C 1
ATOM 1252 O O . GLU A 1 162 ? 2.046 23.057 19.825 1.00 34.07 454 GLU A O 1
ATOM 1258 N N . ALA A 1 163 ? 1.829 20.879 19.389 1.00 33.32 455 ALA A N 1
ATOM 1259 C CA . ALA A 1 163 ? 1.211 20.598 20.690 1.00 32.13 455 ALA A CA 1
ATOM 1260 C C . ALA A 1 163 ? 2.195 20.842 21.841 1.00 30.44 455 ALA A C 1
ATOM 1261 O O . ALA A 1 163 ? 1.770 21.187 22.935 1.00 29.35 455 ALA A O 1
ATOM 1263 N N . ASN A 1 164 ? 3.497 20.715 21.574 1.00 29.22 456 ASN A N 1
ATOM 1264 C CA . ASN A 1 164 ? 4.523 20.959 22.598 1.00 28.57 456 ASN A CA 1
ATOM 1265 C C . ASN A 1 164 ? 4.728 22.418 22.975 1.00 27.60 456 ASN A C 1
ATOM 1266 O O . ASN A 1 164 ? 5.382 22.711 23.964 1.00 26.93 456 ASN A O 1
ATOM 1271 N N . THR A 1 165 ? 4.179 23.339 22.190 1.00 27.12 457 THR A N 1
ATOM 1272 C CA . THR A 1 165 ? 4.415 24.756 22.418 1.00 26.27 457 THR A CA 1
ATOM 1273 C C . THR A 1 165 ? 3.238 25.394 23.129 1.00 25.57 457 THR A C 1
ATOM 1274 O O . THR A 1 165 ? 2.099 25.175 22.762 1.00 25.52 457 THR A O 1
ATOM 1278 N N . TRP A 1 166 ? 3.528 26.178 24.158 1.00 24.64 458 TRP A N 1
ATOM 1279 C CA . TRP A 1 166 ? 2.522 27.009 24.774 1.00 24.31 458 TRP A CA 1
ATOM 1280 C C . TRP A 1 166 ? 2.801 28.473 24.396 1.00 24.06 458 TRP A C 1
ATOM 1281 O O . TRP A 1 166 ? 3.895 28.977 24.621 1.00 24.14 458 TRP A O 1
ATOM 1292 N N . ASP A 1 167 ? 1.807 29.125 23.797 1.00 23.78 459 ASP A N 1
ATOM 1293 C CA . ASP A 1 167 ? 1.832 30.559 23.526 1.00 23.65 459 ASP A CA 1
ATOM 1294 C C . ASP A 1 167 ? 0.874 31.236 24.503 1.00 23.37 459 ASP A C 1
ATOM 1295 O O . ASP A 1 167 ? -0.310 30.898 24.543 1.00 23.41 459 ASP A O 1
ATOM 1300 N N . VAL A 1 168 ? 1.371 32.165 25.314 1.00 23.34 460 VAL A N 1
ATOM 1301 C CA . VAL A 1 168 ? 0.481 32.963 26.155 1.00 23.09 460 VAL A CA 1
ATOM 1302 C C . VAL A 1 168 ? 0.014 34.177 25.345 1.00 23.72 460 VAL A C 1
ATOM 1303 O O . VAL A 1 168 ? 0.833 34.970 24.883 1.00 22.86 460 VAL A O 1
ATOM 1307 N N . GLU A 1 169 ? -1.297 34.277 25.136 1.00 24.48 461 GLU A N 1
ATOM 1308 C CA . GLU A 1 169 ? -1.909 35.437 24.493 1.00 25.81 461 GLU A CA 1
ATOM 1309 C C . GLU A 1 169 ? -2.671 36.246 25.517 1.00 25.53 461 GLU A C 1
ATOM 1310 O O . GLU A 1 169 ? -3.516 35.707 26.203 1.00 25.98 461 GLU A O 1
ATOM 1316 N N . LEU A 1 170 ? -2.363 37.533 25.620 1.00 25.21 462 LEU A N 1
ATOM 1317 C CA . LEU A 1 170 ? -2.998 38.403 26.587 1.00 25.60 462 LEU A CA 1
ATOM 1318 C C . LEU A 1 170 ? -3.754 39.504 25.867 1.00 26.09 462 LEU A C 1
ATOM 1319 O O . LEU A 1 170 ? -3.421 39.863 24.739 1.00 25.77 462 LEU A O 1
ATOM 1324 N N . ASP A 1 171 ? -4.772 40.036 26.541 1.00 27.23 463 ASP A N 1
ATOM 1325 C CA . ASP A 1 171 ? -5.579 41.137 26.032 1.00 27.76 463 ASP A CA 1
ATOM 1326 C C . ASP A 1 171 ? -5.273 42.441 26.750 1.00 27.84 463 ASP A C 1
ATOM 1327 O O . ASP A 1 171 ? -4.661 42.447 27.807 1.00 27.76 463 ASP A O 1
ATOM 1332 N N . ASP A 1 172 ? -5.694 43.546 26.146 1.00 28.47 464 ASP A N 1
ATOM 1333 C CA . ASP A 1 172 ? -5.619 44.872 26.761 1.00 29.08 464 ASP A CA 1
ATOM 1334 C C . ASP A 1 172 ? -4.191 45.271 27.118 1.00 28.40 464 ASP A C 1
ATOM 1335 O O . ASP A 1 172 ? -3.921 45.792 28.208 1.00 28.44 464 ASP A O 1
ATOM 1340 N N . ILE A 1 173 ? -3.277 45.029 26.181 1.00 27.51 465 ILE A N 1
ATOM 1341 C CA . ILE A 1 173 ? -1.921 45.539 26.280 1.00 26.68 465 ILE A CA 1
ATOM 1342 C C . ILE A 1 173 ? -1.755 46.657 25.256 1.00 26.68 465 ILE A C 1
ATOM 1343 O O . ILE A 1 173 ? -1.705 46.417 24.049 1.00 25.53 465 ILE A O 1
ATOM 1348 N N . GLU A 1 174 ? -1.696 47.892 25.749 1.00 27.91 466 GLU A N 1
ATOM 1349 C CA . GLU A 1 174 ? -1.624 49.073 24.885 1.00 28.28 466 GLU A CA 1
ATOM 1350 C C . GLU A 1 174 ? -2.685 48.987 23.785 1.00 28.61 466 GLU A C 1
ATOM 1351 O O . GLU A 1 174 ? -2.413 49.224 22.605 1.00 27.70 466 GLU A O 1
ATOM 1357 N N . ASP A 1 175 ? -3.891 48.613 24.208 1.00 29.65 467 ASP A N 1
ATOM 1358 C CA . ASP A 1 175 ? -5.081 48.555 23.351 1.00 30.98 467 ASP A CA 1
ATOM 1359 C C . ASP A 1 175 ? -4.980 47.519 22.234 1.00 30.15 467 ASP A C 1
ATOM 1360 O O . ASP A 1 175 ? -5.666 47.621 21.222 1.00 30.65 467 ASP A O 1
ATOM 1365 N N . GLU A 1 176 ? -4.120 46.529 22.430 1.00 29.07 468 GLU A N 1
ATOM 1366 C CA . GLU A 1 176 ? -4.046 45.375 21.551 1.00 28.42 468 GLU A CA 1
ATOM 1367 C C . GLU A 1 176 ? -4.548 44.131 22.291 1.00 28.22 468 GLU A C 1
ATOM 1368 O O . GLU A 1 176 ? -4.321 43.986 23.488 1.00 27.66 468 GLU A O 1
ATOM 1374 N N . ASP A 1 177 ? -5.236 43.257 21.559 1.00 28.06 469 ASP A N 1
ATOM 1375 C CA . ASP A 1 177 ? -5.720 41.987 22.075 1.00 28.10 469 ASP A CA 1
ATOM 1376 C C . ASP A 1 177 ? -5.001 40.839 21.365 1.00 27.22 469 ASP A C 1
ATOM 1377 O O . ASP A 1 177 ? -4.473 41.025 20.279 1.00 26.39 469 ASP A O 1
ATOM 1382 N N . ASP A 1 178 ? -4.982 39.657 21.987 1.00 26.97 470 ASP A N 1
ATOM 1383 C CA . ASP A 1 178 ? -4.376 38.460 21.389 1.00 26.69 470 ASP A CA 1
ATOM 1384 C C . ASP A 1 178 ? -2.880 38.651 21.156 1.00 25.04 470 ASP A C 1
ATOM 1385 O O . ASP A 1 178 ? -2.335 38.321 20.115 1.00 23.91 470 ASP A O 1
ATOM 1390 N N . VAL A 1 179 ? -2.224 39.194 22.166 1.00 24.12 471 VAL A N 1
ATOM 1391 C CA . VAL A 1 179 ? -0.817 39.500 22.073 1.00 22.80 471 VAL A CA 1
ATOM 1392 C C . VAL A 1 179 ? -0.033 38.334 22.664 1.00 22.31 471 VAL A C 1
ATOM 1393 O O . VAL A 1 179 ? -0.212 38.008 23.845 1.00 21.79 471 VAL A O 1
ATOM 1397 N N . VAL A 1 180 ? 0.810 37.712 21.832 1.00 21.23 472 VAL A N 1
ATOM 1398 C CA . VAL A 1 180 ? 1.719 36.676 22.270 1.00 20.48 472 VAL A CA 1
ATOM 1399 C C . VAL A 1 180 ? 2.820 37.316 23.108 1.00 20.14 472 VAL A C 1
ATOM 1400 O O . VAL A 1 180 ? 3.633 38.082 22.593 1.00 20.27 472 VAL A O 1
ATOM 1404 N N . VAL A 1 181 ? 2.840 37.016 24.403 1.00 19.53 473 VAL A N 1
ATOM 1405 C CA . VAL A 1 181 ? 3.851 37.581 25.296 1.00 18.69 473 VAL A CA 1
ATOM 1406 C C . VAL A 1 181 ? 4.889 36.558 25.736 1.00 18.84 473 VAL A C 1
ATOM 1407 O O . VAL A 1 181 ? 5.976 36.937 26.132 1.00 18.88 473 VAL A O 1
ATOM 1411 N N . LEU A 1 182 ? 4.558 35.271 25.650 1.00 18.66 474 LEU A N 1
ATOM 1412 C CA . LEU A 1 182 ? 5.470 34.207 26.042 1.00 18.61 474 LEU A CA 1
ATOM 1413 C C . LEU A 1 182 ? 5.254 33.019 25.149 1.00 18.61 474 LEU A C 1
ATOM 1414 O O . LEU A 1 182 ? 4.116 32.663 24.860 1.00 18.67 474 LEU A O 1
ATOM 1419 N N . LYS A 1 183 ? 6.344 32.402 24.711 1.00 19.03 475 LYS A N 1
ATOM 1420 C CA . LYS A 1 183 ? 6.274 31.080 24.091 1.00 19.30 475 LYS A CA 1
ATOM 1421 C C . LYS A 1 183 ? 7.147 30.142 24.902 1.00 19.50 475 LYS A C 1
ATOM 1422 O O . LYS A 1 183 ? 8.269 30.486 25.232 1.00 19.28 475 LYS A O 1
ATOM 1428 N N . VAL A 1 184 ? 6.626 28.959 25.208 1.00 20.11 476 VAL A N 1
ATOM 1429 C CA . VAL A 1 184 ? 7.379 27.907 25.895 1.00 20.62 476 VAL A CA 1
ATOM 1430 C C . VAL A 1 184 ? 7.229 26.600 25.147 1.00 20.63 476 VAL A C 1
ATOM 1431 O O . VAL A 1 184 ? 6.119 26.162 24.908 1.00 21.14 476 VAL A O 1
ATOM 1435 N N . HIS A 1 185 ? 8.342 25.978 24.792 1.00 21.08 477 HIS A N 1
ATOM 1436 C CA A HIS A 1 185 ? 8.329 24.671 24.152 0.50 21.19 477 HIS A CA 1
ATOM 1437 C CA B HIS A 1 185 ? 8.324 24.670 24.152 0.50 21.19 477 HIS A CA 1
ATOM 1438 C C . HIS A 1 185 ? 8.825 23.616 25.122 1.00 21.51 477 HIS A C 1
ATOM 1439 O O . HIS A 1 185 ? 9.934 23.708 25.593 1.00 21.48 477 HIS A O 1
ATOM 1452 N N . VAL A 1 186 ? 7.989 22.615 25.402 1.00 22.34 478 VAL A N 1
ATOM 1453 C CA . VAL A 1 186 ? 8.330 21.504 26.292 1.00 22.93 478 VAL A CA 1
ATOM 1454 C C . VAL A 1 186 ? 8.792 20.308 25.438 1.00 23.86 478 VAL A C 1
ATOM 1455 O O . VAL A 1 186 ? 8.015 19.786 24.662 1.00 24.32 478 VAL A O 1
ATOM 1459 N N . ASN A 1 187 ? 10.058 19.908 25.545 1.00 24.59 479 ASN A N 1
ATOM 1460 C CA . ASN A 1 187 ? 10.554 18.714 24.853 1.00 25.64 479 ASN A CA 1
ATOM 1461 C C . ASN A 1 187 ? 9.898 17.425 25.323 1.00 26.52 479 ASN A C 1
ATOM 1462 O O . ASN A 1 187 ? 9.479 16.608 24.520 1.00 26.84 479 ASN A O 1
ATOM 1467 N N . GLN A 1 188 ? 9.858 17.233 26.635 1.00 27.53 480 GLN A N 1
ATOM 1468 C CA . GLN A 1 188 ? 9.467 15.946 27.206 1.00 28.10 480 GLN A CA 1
ATOM 1469 C C . GLN A 1 188 ? 9.252 16.092 28.682 1.00 28.22 480 GLN A C 1
ATOM 1470 O O . GLN A 1 188 ? 9.614 17.105 29.274 1.00 28.17 480 GLN A O 1
ATOM 1476 N N . VAL A 1 189 ? 8.683 15.050 29.260 1.00 28.61 481 VAL A N 1
ATOM 1477 C CA . VAL A 1 189 ? 8.482 14.952 30.685 1.00 29.17 481 VAL A CA 1
ATOM 1478 C C . VAL A 1 189 ? 9.221 13.708 31.197 1.00 29.95 481 VAL A C 1
ATOM 1479 O O . VAL A 1 189 ? 9.295 12.697 30.506 1.00 29.72 481 VAL A O 1
ATOM 1483 N N . PHE A 1 190 ? 9.798 13.804 32.388 1.00 30.78 482 PHE A N 1
ATOM 1484 C CA . PHE A 1 190 ? 10.495 12.672 32.989 1.00 31.83 482 PHE A CA 1
ATOM 1485 C C . PHE A 1 190 ? 9.845 12.358 34.327 1.00 33.10 482 PHE A C 1
ATOM 1486 O O . PHE A 1 190 ? 9.808 13.201 35.222 1.00 31.81 482 PHE A O 1
ATOM 1494 N N . GLN A 1 191 ? 9.338 11.135 34.438 1.00 35.35 483 GLN A N 1
ATOM 1495 C CA . GLN A 1 191 ? 8.578 10.697 35.593 1.00 37.48 483 GLN A CA 1
ATOM 1496 C C . GLN A 1 191 ? 9.409 9.685 36.396 1.00 39.03 483 GLN A C 1
ATOM 1497 O O . GLN A 1 191 ? 9.378 8.483 36.136 1.00 38.87 483 GLN A O 1
ATOM 1503 N N . GLY A 1 192 ? 10.175 10.197 37.355 1.00 40.67 484 GLY A N 1
ATOM 1504 C CA . GLY A 1 192 ? 11.067 9.373 38.167 1.00 42.55 484 GLY A CA 1
ATOM 1505 C C . GLY A 1 192 ? 10.351 8.747 39.347 1.00 43.89 484 GLY A C 1
ATOM 1506 O O . GLY A 1 192 ? 9.153 8.975 39.545 1.00 43.81 484 GLY A O 1
ATOM 1507 N N . ALA A 1 193 ? 11.088 7.959 40.132 1.00 45.61 485 ALA A N 1
ATOM 1508 C CA . ALA A 1 193 ? 10.519 7.259 41.285 1.00 46.80 485 ALA A CA 1
ATOM 1509 C C . ALA A 1 193 ? 9.974 8.247 42.315 1.00 47.37 485 ALA A C 1
ATOM 1510 O O . ALA A 1 193 ? 8.844 8.108 42.787 1.00 47.17 485 ALA A O 1
ATOM 1512 N N . VAL A 1 194 ? 10.790 9.243 42.651 1.00 48.41 486 VAL A N 1
ATOM 1513 C CA . VAL A 1 194 ? 10.391 10.299 43.586 1.00 48.87 486 VAL A CA 1
ATOM 1514 C C . VAL A 1 194 ? 10.059 11.638 42.865 1.00 48.17 486 VAL A C 1
ATOM 1515 O O . VAL A 1 194 ? 9.088 12.297 43.237 1.00 48.29 486 VAL A O 1
ATOM 1519 N N . ASP A 1 195 ? 10.820 12.004 41.822 1.00 47.34 487 ASP A N 1
ATOM 1520 C CA . ASP A 1 195 ? 10.624 13.274 41.096 1.00 46.31 487 ASP A CA 1
ATOM 1521 C C . ASP A 1 195 ? 10.047 13.144 39.703 1.00 44.43 487 ASP A C 1
ATOM 1522 O O . ASP A 1 195 ? 10.485 12.308 38.928 1.00 44.43 487 ASP A O 1
ATOM 1527 N N . SER A 1 196 ? 9.109 14.021 39.367 1.00 42.52 488 SER A N 1
ATOM 1528 C CA . SER A 1 196 ? 8.760 14.255 37.971 1.00 41.15 488 SER A CA 1
ATOM 1529 C C . SER A 1 196 ? 9.212 15.651 37.553 1.00 39.52 488 SER A C 1
ATOM 1530 O O . SER A 1 196 ? 9.012 16.629 38.271 1.00 39.76 488 SER A O 1
ATOM 1533 N N . ILE A 1 197 ? 9.872 15.725 36.404 1.00 37.81 489 ILE A N 1
ATOM 1534 C CA . ILE A 1 197 ? 10.348 16.987 35.874 1.00 36.27 489 ILE A CA 1
ATOM 1535 C C . ILE A 1 197 ? 9.863 17.182 34.434 1.00 34.46 489 ILE A C 1
ATOM 1536 O O . ILE A 1 197 ? 9.596 16.221 33.710 1.00 33.81 489 ILE A O 1
ATOM 1541 N N . ALA A 1 198 ? 9.738 18.444 34.045 1.00 32.90 490 ALA A N 1
ATOM 1542 C CA . ALA A 1 198 ? 9.467 18.838 32.663 1.00 31.50 490 ALA A CA 1
ATOM 1543 C C . ALA A 1 198 ? 10.761 19.386 32.055 1.00 30.70 490 ALA A C 1
ATOM 1544 O O . ALA A 1 198 ? 11.463 20.152 32.711 1.00 30.84 490 ALA A O 1
ATOM 1546 N N . GLN A 1 199 ? 11.090 18.986 30.827 1.00 29.06 491 GLN A N 1
ATOM 1547 C CA . GLN A 1 199 ? 12.261 19.527 30.160 1.00 28.46 491 GLN A CA 1
ATOM 1548 C C . GLN A 1 199 ? 11.899 20.558 29.096 1.00 27.29 491 GLN A C 1
ATOM 1549 O O . GLN A 1 199 ? 11.254 20.231 28.088 1.00 27.25 491 GLN A O 1
ATOM 1555 N N . ILE A 1 200 ? 12.337 21.794 29.317 1.00 26.39 492 ILE A N 1
ATOM 1556 C CA . ILE A 1 200 ? 12.029 22.917 28.438 1.00 25.69 492 ILE A CA 1
ATOM 1557 C C . ILE A 1 200 ? 13.191 23.221 27.532 1.00 25.31 492 ILE A C 1
ATOM 1558 O O . ILE A 1 200 ? 14.341 23.224 27.972 1.00 25.04 492 ILE A O 1
ATOM 1563 N N . GLU A 1 201 ? 12.870 23.509 26.273 1.00 24.31 493 GLU A N 1
ATOM 1564 C CA . GLU A 1 201 ? 13.834 23.999 25.313 1.00 24.36 493 GLU A CA 1
ATOM 1565 C C . GLU A 1 201 ? 13.100 24.848 24.270 1.00 23.22 493 GLU A C 1
ATOM 1566 O O . GLU A 1 201 ? 12.330 24.328 23.462 1.00 22.68 493 GLU A O 1
ATOM 1572 N N . GLY A 1 202 ? 13.366 26.148 24.288 1.00 22.11 494 GLY A N 1
ATOM 1573 C CA . GLY A 1 202 ? 12.586 27.107 23.526 1.00 21.53 494 GLY A CA 1
ATOM 1574 C C . GLY A 1 202 ? 11.807 28.025 24.452 1.00 20.78 494 GLY A C 1
ATOM 1575 O O . GLY A 1 202 ? 10.759 27.648 24.984 1.00 20.11 494 GLY A O 1
ATOM 1576 N N . LEU A 1 203 ? 12.321 29.238 24.629 1.00 20.61 495 LEU A N 1
ATOM 1577 C CA . LEU A 1 203 ? 11.658 30.266 25.430 1.00 20.27 495 LEU A CA 1
ATOM 1578 C C . LEU A 1 203 ? 11.735 31.628 24.752 1.00 20.15 495 LEU A C 1
ATOM 1579 O O . LEU A 1 203 ? 12.776 32.021 24.263 1.00 19.79 495 LEU A O 1
ATOM 1584 N N . TRP A 1 204 ? 10.623 32.357 24.774 1.00 20.24 496 TRP A N 1
ATOM 1585 C CA . TRP A 1 204 ? 10.561 33.706 24.224 1.00 20.02 496 TRP A CA 1
ATOM 1586 C C . TRP A 1 204 ? 9.617 34.512 25.083 1.00 19.88 496 TRP A C 1
ATOM 1587 O O . TRP A 1 204 ? 8.503 34.088 25.330 1.00 20.47 496 TRP A O 1
ATOM 1598 N N . LEU A 1 205 ? 10.074 35.665 25.555 1.00 19.73 497 LEU A N 1
ATOM 1599 C CA . LEU A 1 205 ? 9.320 36.472 26.494 1.00 19.10 497 LEU A CA 1
ATOM 1600 C C . LEU A 1 205 ? 9.567 37.934 26.196 1.00 19.49 497 LEU A C 1
ATOM 1601 O O . LEU A 1 205 ? 10.718 38.339 25.994 1.00 19.75 497 LEU A O 1
ATOM 1606 N N . ILE A 1 206 ? 8.498 38.721 26.174 1.00 19.92 498 ILE A N 1
ATOM 1607 C CA . ILE A 1 206 ? 8.617 40.175 26.164 1.00 20.57 498 ILE A CA 1
ATOM 1608 C C . ILE A 1 206 ? 8.068 40.740 27.473 1.00 21.26 498 ILE A C 1
ATOM 1609 O O . ILE A 1 206 ? 7.147 40.183 28.064 1.00 21.43 498 ILE A O 1
ATOM 1614 N N . ASP A 1 207 ? 8.639 41.854 27.910 1.00 22.02 499 ASP A N 1
ATOM 1615 C CA . ASP A 1 207 ? 8.191 42.525 29.117 1.00 23.13 499 ASP A CA 1
ATOM 1616 C C . ASP A 1 207 ? 6.919 43.331 28.825 1.00 23.62 499 ASP A C 1
ATOM 1617 O O . ASP A 1 207 ? 6.940 44.568 28.710 1.00 23.00 499 ASP A O 1
ATOM 1622 N N . TYR A 1 208 ? 5.809 42.608 28.700 1.00 24.03 500 TYR A N 1
ATOM 1623 C CA . TYR A 1 208 ? 4.542 43.210 28.304 1.00 24.57 500 TYR A CA 1
ATOM 1624 C C . TYR A 1 208 ? 4.024 44.180 29.358 1.00 25.56 500 TYR A C 1
ATOM 1625 O O . TYR A 1 208 ? 3.265 45.094 29.035 1.00 26.20 500 TYR A O 1
ATOM 1634 N N . ALA A 1 209 ? 4.416 43.963 30.608 1.00 25.82 501 ALA A N 1
ATOM 1635 C CA . ALA A 1 209 ? 3.973 44.808 31.705 1.00 26.72 501 ALA A CA 1
ATOM 1636 C C . ALA A 1 209 ? 4.470 46.227 31.521 1.00 27.01 501 ALA A C 1
ATOM 1637 O O . ALA A 1 209 ? 3.811 47.154 31.943 1.00 27.61 501 ALA A O 1
ATOM 1639 N N . ASN A 1 210 ? 5.641 46.391 30.906 1.00 27.11 502 ASN A N 1
ATOM 1640 C CA . ASN A 1 210 ? 6.165 47.723 30.579 1.00 27.34 502 ASN A CA 1
ATOM 1641 C C . ASN A 1 210 ? 5.991 48.171 29.126 1.00 26.76 502 ASN A C 1
ATOM 1642 O O . ASN A 1 210 ? 6.673 49.092 28.684 1.00 26.75 502 ASN A O 1
ATOM 1647 N N . ALA A 1 211 ? 5.086 47.542 28.385 1.00 26.51 503 ALA A N 1
ATOM 1648 C CA . ALA A 1 211 ? 4.834 47.954 26.990 1.00 26.72 503 ALA A CA 1
ATOM 1649 C C . ALA A 1 211 ? 4.446 49.439 26.937 1.00 27.57 503 ALA A C 1
ATOM 1650 O O . ALA A 1 211 ? 3.827 49.941 27.876 1.00 27.63 503 ALA A O 1
ATOM 1660 N N . THR A 1 213 ? 3.311 52.957 24.131 1.00 27.30 505 THR A N 1
ATOM 1661 C CA . THR A 1 213 ? 2.784 53.413 22.848 1.00 26.31 505 THR A CA 1
ATOM 1662 C C . THR A 1 213 ? 3.497 54.690 22.431 1.00 25.74 505 THR A C 1
ATOM 1663 O O . THR A 1 213 ? 3.654 55.585 23.227 1.00 25.84 505 THR A O 1
ATOM 1667 N N . ILE A 1 214 ? 3.950 54.747 21.183 1.00 25.39 506 ILE A N 1
ATOM 1668 C CA . ILE A 1 214 ? 4.416 55.983 20.590 1.00 25.42 506 ILE A CA 1
ATOM 1669 C C . ILE A 1 214 ? 3.179 56.728 20.115 1.00 26.06 506 ILE A C 1
ATOM 1670 O O . ILE A 1 214 ? 2.424 56.229 19.295 1.00 25.96 506 ILE A O 1
ATOM 1675 N N . GLU A 1 215 ? 2.955 57.912 20.663 1.00 26.99 507 GLU A N 1
ATOM 1676 C CA . GLU A 1 215 ? 1.803 58.728 20.301 1.00 27.88 507 GLU A CA 1
ATOM 1677 C C . GLU A 1 215 ? 2.163 59.701 19.189 1.00 27.70 507 GLU A C 1
ATOM 1678 O O . GLU A 1 215 ? 3.291 60.163 19.090 1.00 27.01 507 GLU A O 1
ATOM 1684 N N . SER A 1 216 ? 1.168 60.023 18.373 1.00 28.42 508 SER A N 1
ATOM 1685 C CA . SER A 1 216 ? 1.283 61.004 17.288 1.00 28.75 508 SER A CA 1
ATOM 1686 C C . SER A 1 216 ? 1.770 62.388 17.771 1.00 28.30 508 SER A C 1
ATOM 1687 O O . SER A 1 216 ? 2.419 63.150 17.024 1.00 27.27 508 SER A O 1
ATOM 1690 N N . ASP A 1 217 ? 1.413 62.693 19.020 1.00 28.09 509 ASP A N 1
ATOM 1691 C CA . ASP A 1 217 ? 1.781 63.934 19.699 1.00 28.50 509 ASP A CA 1
ATOM 1692 C C . ASP A 1 217 ? 3.159 63.901 20.351 1.00 27.39 509 ASP A C 1
ATOM 1693 O O . ASP A 1 217 ? 3.607 64.928 20.850 1.00 27.58 509 ASP A O 1
ATOM 1698 N N . ASP A 1 218 ? 3.810 62.741 20.392 1.00 26.21 510 ASP A N 1
ATOM 1699 C CA . ASP A 1 218 ? 5.129 62.647 21.016 1.00 25.82 510 ASP A CA 1
ATOM 1700 C C . ASP A 1 218 ? 6.153 63.473 20.226 1.00 24.94 510 ASP A C 1
ATOM 1701 O O . ASP A 1 218 ? 6.025 63.663 19.008 1.00 24.22 510 ASP A O 1
ATOM 1706 N N . GLU A 1 219 ? 7.142 63.985 20.942 1.00 24.62 511 GLU A N 1
ATOM 1707 C CA . GLU A 1 219 ? 8.236 64.748 20.350 1.00 24.63 511 GLU A CA 1
ATOM 1708 C C . GLU A 1 219 ? 9.576 64.219 20.848 1.00 23.72 511 GLU A C 1
ATOM 1709 O O . GLU A 1 219 ? 9.729 63.919 22.009 1.00 23.40 511 GLU A O 1
ATOM 1715 N N . PHE A 1 220 ? 10.543 64.100 19.952 1.00 23.22 512 PHE A N 1
ATOM 1716 C CA . PHE A 1 220 ? 11.840 63.564 20.308 1.00 22.77 512 PHE A CA 1
ATOM 1717 C C . PHE A 1 220 ? 12.912 64.594 19.966 1.00 22.83 512 PHE A C 1
ATOM 1718 O O . PHE A 1 220 ? 13.510 64.577 18.878 1.00 22.04 512 PHE A O 1
ATOM 1726 N N . GLY A 1 221 ? 13.109 65.527 20.897 1.00 23.45 513 GLY A N 1
ATOM 1727 C CA . GLY A 1 221 ? 13.971 66.682 20.676 1.00 23.76 513 GLY A CA 1
ATOM 1728 C C . GLY A 1 221 ? 13.521 67.457 19.451 1.00 24.24 513 GLY A C 1
ATOM 1729 O O . GLY A 1 221 ? 12.380 67.905 19.385 1.00 24.76 513 GLY A O 1
ATOM 1730 N N . ASN A 1 222 ? 14.416 67.587 18.472 1.00 24.03 514 ASN A N 1
ATOM 1731 C CA . ASN A 1 222 ? 14.137 68.322 17.238 1.00 24.37 514 ASN A CA 1
ATOM 1732 C C . ASN A 1 222 ? 13.430 67.477 16.172 1.00 23.74 514 ASN A C 1
ATOM 1733 O O . ASN A 1 222 ? 13.005 67.999 15.122 1.00 23.43 514 ASN A O 1
ATOM 1738 N N . LEU A 1 223 ? 13.307 66.177 16.447 1.00 23.06 515 LEU A N 1
ATOM 1739 C CA . LEU A 1 223 ? 12.461 65.285 15.662 1.00 22.39 515 LEU A CA 1
ATOM 1740 C C . LEU A 1 223 ? 11.098 65.275 16.354 1.00 22.58 515 LEU A C 1
ATOM 1741 O O . LEU A 1 223 ? 10.813 64.436 17.230 1.00 22.73 515 LEU A O 1
ATOM 1746 N N . ASP A 1 224 ? 10.263 66.220 15.957 1.00 22.08 516 ASP A N 1
ATOM 1747 C CA . ASP A 1 224 ? 9.049 66.519 16.672 1.00 23.03 516 ASP A CA 1
ATOM 1748 C C . ASP A 1 224 ? 7.791 66.366 15.826 1.00 22.66 516 ASP A C 1
ATOM 1749 O O . ASP A 1 224 ? 6.731 66.767 16.255 1.00 22.43 516 ASP A O 1
ATOM 1754 N N . ASP A 1 225 ? 7.922 65.780 14.642 1.00 22.02 517 ASP A N 1
ATOM 1755 C CA . ASP A 1 225 ? 6.783 65.466 13.787 1.00 22.29 517 ASP A CA 1
ATOM 1756 C C . ASP A 1 225 ? 6.757 63.951 13.580 1.00 21.61 517 ASP A C 1
ATOM 1757 O O . ASP A 1 225 ? 7.426 63.422 12.694 1.00 20.55 517 ASP A O 1
ATOM 1762 N N . VAL A 1 226 ? 6.005 63.280 14.446 1.00 21.36 518 VAL A N 1
ATOM 1763 C CA . VAL A 1 226 ? 5.832 61.841 14.415 1.00 21.08 518 VAL A CA 1
ATOM 1764 C C . VAL A 1 226 ? 4.724 61.484 13.442 1.00 21.44 518 VAL A C 1
ATOM 1765 O O . VAL A 1 226 ? 3.627 62.027 13.516 1.00 21.81 518 VAL A O 1
ATOM 1769 N N . SER A 1 227 ? 5.032 60.590 12.515 1.00 21.07 519 SER A N 1
ATOM 1770 C CA . SER A 1 227 ? 4.026 60.013 11.646 1.00 21.50 519 SER A CA 1
ATOM 1771 C C . SER A 1 227 ? 4.018 58.481 11.770 1.00 20.56 519 SER A C 1
ATOM 1772 O O . SER A 1 227 ? 5.039 57.825 11.587 1.00 20.17 519 SER A O 1
ATOM 1775 N N . ILE A 1 228 ? 2.861 57.927 12.108 1.00 20.77 520 ILE A N 1
ATOM 1776 C CA . ILE A 1 228 ? 2.693 56.487 12.275 1.00 20.70 520 ILE A CA 1
ATOM 1777 C C . ILE A 1 228 ? 1.902 55.985 11.081 1.00 20.96 520 ILE A C 1
ATOM 1778 O O . ILE A 1 228 ? 0.760 56.408 10.870 1.00 20.80 520 ILE A O 1
ATOM 1783 N N . ASP A 1 229 ? 2.516 55.113 10.284 1.00 20.68 521 ASP A N 1
ATOM 1784 C CA . ASP A 1 229 ? 1.867 54.535 9.102 1.00 21.83 521 ASP A CA 1
ATOM 1785 C C . ASP A 1 229 ? 2.023 53.022 9.141 1.00 21.28 521 ASP A C 1
ATOM 1786 O O . ASP A 1 229 ? 2.941 52.471 8.559 1.00 21.45 521 ASP A O 1
ATOM 1791 N N . GLY A 1 230 ? 1.127 52.345 9.851 1.00 21.69 522 GLY A N 1
ATOM 1792 C CA . GLY A 1 230 ? 1.184 50.892 9.962 1.00 21.04 522 GLY A CA 1
ATOM 1793 C C . GLY A 1 230 ? 2.483 50.404 10.569 1.00 20.38 522 GLY A C 1
ATOM 1794 O O . GLY A 1 230 ? 2.740 50.629 11.742 1.00 20.43 522 GLY A O 1
ATOM 1795 N N . ASP A 1 231 ? 3.309 49.750 9.761 1.00 20.20 523 ASP A N 1
ATOM 1796 C CA . ASP A 1 231 ? 4.555 49.139 10.239 1.00 19.89 523 ASP A CA 1
ATOM 1797 C C . ASP A 1 231 ? 5.786 50.059 10.249 1.00 19.32 523 ASP A C 1
ATOM 1798 O O . ASP A 1 231 ? 6.889 49.608 10.575 1.00 19.12 523 ASP A O 1
ATOM 1803 N N . THR A 1 232 ? 5.582 51.335 9.938 1.00 19.74 524 THR A N 1
ATOM 1804 C CA . THR A 1 232 ? 6.644 52.342 9.832 1.00 20.11 524 THR A CA 1
ATOM 1805 C C . THR A 1 232 ? 6.399 53.558 10.755 1.00 20.63 524 THR A C 1
ATOM 1806 O O . THR A 1 232 ? 5.290 54.090 10.784 1.00 20.67 524 THR A O 1
ATOM 1810 N N . LEU A 1 233 ? 7.409 53.960 11.538 1.00 20.95 525 LEU A N 1
ATOM 1811 C CA . LEU A 1 233 ? 7.432 55.280 12.195 1.00 21.08 525 LEU A CA 1
ATOM 1812 C C . LEU A 1 233 ? 8.324 56.172 11.375 1.00 20.70 525 LEU A C 1
ATOM 1813 O O . LEU A 1 233 ? 9.442 55.774 11.086 1.00 20.69 525 LEU A O 1
ATOM 1818 N N . LYS A 1 234 ? 7.847 57.369 11.031 1.00 20.60 526 LYS A N 1
ATOM 1819 C CA . LYS A 1 234 ? 8.633 58.361 10.316 1.00 20.53 526 LYS A CA 1
ATOM 1820 C C . LYS A 1 234 ? 8.630 59.624 11.161 1.00 20.09 526 LYS A C 1
ATOM 1821 O O . LYS A 1 234 ? 7.563 60.185 11.450 1.00 20.88 526 LYS A O 1
ATOM 1827 N N . ILE A 1 235 ? 9.811 60.053 11.591 1.00 19.00 527 ILE A N 1
ATOM 1828 C CA . ILE A 1 235 ? 9.916 61.196 12.488 1.00 18.85 527 ILE A CA 1
ATOM 1829 C C . ILE A 1 235 ? 10.834 62.255 11.863 1.00 18.92 527 ILE A C 1
ATOM 1830 O O . ILE A 1 235 ? 11.967 61.978 11.431 1.00 18.36 527 ILE A O 1
ATOM 1835 N N . SER A 1 236 ? 10.311 63.470 11.854 1.00 19.10 528 SER A N 1
ATOM 1836 C CA . SER A 1 236 ? 10.743 64.537 10.987 1.00 20.07 528 SER A CA 1
ATOM 1837 C C . SER A 1 236 ? 10.900 65.831 11.820 1.00 19.94 528 SER A C 1
ATOM 1838 O O . SER A 1 236 ? 10.324 65.945 12.907 1.00 18.95 528 SER A O 1
ATOM 1841 N N . ASN A 1 237 ? 11.640 66.805 11.294 1.00 20.17 529 ASN A N 1
ATOM 1842 C CA . ASN A 1 237 ? 11.776 68.122 11.937 1.00 20.70 529 ASN A CA 1
ATOM 1843 C C . ASN A 1 237 ? 10.681 69.082 11.452 1.00 21.96 529 ASN A C 1
ATOM 1844 O O . ASN A 1 237 ? 10.475 69.222 10.240 1.00 21.75 529 ASN A O 1
ATOM 1849 N N . GLU A 1 238 ? 9.979 69.726 12.389 1.00 23.17 530 GLU A N 1
ATOM 1850 C CA . GLU A 1 238 ? 8.932 70.707 12.044 1.00 24.78 530 GLU A CA 1
ATOM 1851 C C . GLU A 1 238 ? 9.533 72.036 11.602 1.00 24.23 530 GLU A C 1
ATOM 1852 O O . GLU A 1 238 ? 8.904 72.795 10.868 1.00 24.34 530 GLU A O 1
ATOM 1858 N N . ASP A 1 239 ? 10.734 72.334 12.084 1.00 23.84 531 ASP A N 1
ATOM 1859 C CA . ASP A 1 239 ? 11.400 73.591 11.750 1.00 23.55 531 ASP A CA 1
ATOM 1860 C C . ASP A 1 239 ? 12.860 73.399 11.343 1.00 22.38 531 ASP A C 1
ATOM 1861 O O . ASP A 1 239 ? 13.439 72.299 11.442 1.00 20.39 531 ASP A O 1
ATOM 1866 N N . THR A 1 240 ? 13.451 74.499 10.886 1.00 21.51 532 THR A N 1
ATOM 1867 C CA . THR A 1 240 ? 14.805 74.471 10.394 1.00 20.24 532 THR A CA 1
ATOM 1868 C C . THR A 1 240 ? 15.778 73.912 11.455 1.00 19.87 532 THR A C 1
ATOM 1869 O O . THR A 1 240 ? 15.599 74.081 12.658 1.00 19.11 532 THR A O 1
ATOM 1873 N N . PHE A 1 241 ? 16.784 73.198 10.978 1.00 19.02 533 PHE A N 1
ATOM 1874 C CA . PHE A 1 241 ? 17.802 72.630 11.827 1.00 18.72 533 PHE A CA 1
ATOM 1875 C C . PHE A 1 241 ? 19.142 73.042 11.233 1.00 18.56 533 PHE A C 1
ATOM 1876 O O . PHE A 1 241 ? 19.406 72.776 10.053 1.00 17.75 533 PHE A O 1
ATOM 1884 N N . THR A 1 242 ? 19.967 73.709 12.038 1.00 18.88 534 THR A N 1
ATOM 1885 C CA . THR A 1 242 ? 21.275 74.193 11.589 1.00 19.49 534 THR A CA 1
ATOM 1886 C C . THR A 1 242 ? 22.389 73.231 11.974 1.00 19.64 534 THR A C 1
ATOM 1887 O O . THR A 1 242 ? 22.508 72.833 13.131 1.00 20.36 534 THR A O 1
ATOM 1891 N N . LEU A 1 243 ? 23.202 72.863 10.987 1.00 19.24 535 LEU A N 1
ATOM 1892 C CA . LEU A 1 243 ? 24.407 72.098 11.236 1.00 19.26 535 LEU A CA 1
ATOM 1893 C C . LEU A 1 243 ? 25.495 73.082 11.600 1.00 19.96 535 LEU A C 1
ATOM 1894 O O . LEU A 1 243 ? 26.357 73.410 10.785 1.00 20.58 535 LEU A O 1
ATOM 1899 N N . THR A 1 244 ? 25.430 73.565 12.839 1.00 21.27 536 THR A N 1
ATOM 1900 C CA . THR A 1 244 ? 26.353 74.574 13.368 1.00 21.95 536 THR A CA 1
ATOM 1901 C C . THR A 1 244 ? 27.770 74.026 13.303 1.00 22.27 536 THR A C 1
ATOM 1902 O O . THR A 1 244 ? 28.053 72.987 13.891 1.00 22.36 536 THR A O 1
ATOM 1906 N N . ARG A 1 245 ? 28.657 74.710 12.581 1.00 22.62 537 ARG A N 1
ATOM 1907 C CA . ARG A 1 245 ? 30.038 74.233 12.441 1.00 23.07 537 ARG A CA 1
ATOM 1908 C C . ARG A 1 245 ? 30.777 74.305 13.778 1.00 23.74 537 ARG A C 1
ATOM 1909 O O . ARG A 1 245 ? 30.419 75.086 14.665 1.00 23.69 537 ARG A O 1
ATOM 1917 N N . ASP A 1 246 ? 31.780 73.441 13.905 1.00 24.39 538 ASP A N 1
ATOM 1918 C CA . ASP A 1 246 ? 32.584 73.294 15.113 1.00 25.35 538 ASP A CA 1
ATOM 1919 C C . ASP A 1 246 ? 31.737 73.022 16.342 1.00 25.97 538 ASP A C 1
ATOM 1920 O O . ASP A 1 246 ? 31.960 73.591 17.400 1.00 26.55 538 ASP A O 1
ATOM 1925 N N . SER A 1 247 ? 30.796 72.107 16.213 1.00 26.44 539 SER A N 1
ATOM 1926 C CA . SER A 1 247 ? 29.851 71.883 17.275 1.00 27.33 539 SER A CA 1
ATOM 1927 C C . SER A 1 247 ? 29.249 70.488 17.253 1.00 26.91 539 SER A C 1
ATOM 1928 O O . SER A 1 247 ? 29.461 69.708 16.318 1.00 26.01 539 SER A O 1
ATOM 1931 N N . GLU A 1 248 ? 28.510 70.202 18.320 1.00 27.32 540 GLU A N 1
ATOM 1932 C CA . GLU A 1 248 ? 27.637 69.045 18.420 1.00 27.83 540 GLU A CA 1
ATOM 1933 C C . GLU A 1 248 ? 26.220 69.561 18.521 1.00 27.06 540 GLU A C 1
ATOM 1934 O O . GLU A 1 248 ? 25.964 70.542 19.209 1.00 27.34 540 GLU A O 1
ATOM 1940 N N . GLU A 1 249 ? 25.295 68.915 17.832 1.00 26.34 541 GLU A N 1
ATOM 1941 C CA . GLU A 1 249 ? 23.907 69.343 17.860 1.00 26.12 541 GLU A CA 1
ATOM 1942 C C . GLU A 1 249 ? 22.994 68.142 18.048 1.00 25.59 541 GLU A C 1
ATOM 1943 O O . GLU A 1 249 ? 23.071 67.147 17.309 1.00 25.38 541 GLU A O 1
ATOM 1949 N N . GLU A 1 250 ? 22.118 68.234 19.030 1.00 25.44 542 GLU A N 1
ATOM 1950 C CA . GLU A 1 250 ? 21.189 67.162 19.277 1.00 25.92 542 GLU A CA 1
ATOM 1951 C C . GLU A 1 250 ? 20.164 67.048 18.146 1.00 24.61 542 GLU A C 1
ATOM 1952 O O . GLU A 1 250 ? 19.603 68.045 17.714 1.00 24.57 542 GLU A O 1
ATOM 1958 N N . ILE A 1 251 ? 19.969 65.827 17.665 1.00 23.15 543 ILE A N 1
ATOM 1959 C CA . ILE A 1 251 ? 18.883 65.500 16.768 1.00 22.48 543 ILE A CA 1
ATOM 1960 C C . ILE A 1 251 ? 17.706 65.160 17.681 1.00 22.86 543 ILE A C 1
ATOM 1961 O O . ILE A 1 251 ? 16.700 65.851 17.687 1.00 22.49 543 ILE A O 1
ATOM 1966 N N . GLY A 1 252 ? 17.873 64.129 18.504 1.00 22.83 544 GLY A N 1
ATOM 1967 C CA . GLY A 1 252 ? 16.909 63.832 19.552 1.00 22.80 544 GLY A CA 1
ATOM 1968 C C . GLY A 1 252 ? 17.135 62.461 20.149 1.00 22.76 544 GLY A C 1
ATOM 1969 O O . GLY A 1 252 ? 17.754 61.594 19.518 1.00 22.04 544 GLY A O 1
ATOM 1970 N N . GLU A 1 253 ? 16.658 62.290 21.382 1.00 23.52 545 GLU A N 1
ATOM 1971 C CA . GLU A 1 253 ? 16.614 60.997 22.057 1.00 24.14 545 GLU A CA 1
ATOM 1972 C C . GLU A 1 253 ? 17.968 60.244 21.951 1.00 23.94 545 GLU A C 1
ATOM 1973 O O . GLU A 1 253 ? 18.032 59.086 21.554 1.00 23.14 545 GLU A O 1
ATOM 1979 N N . GLY A 1 254 ? 19.051 60.940 22.271 1.00 24.36 546 GLY A N 1
ATOM 1980 C CA . GLY A 1 254 ? 20.375 60.324 22.307 1.00 24.75 546 GLY A CA 1
ATOM 1981 C C . GLY A 1 254 ? 21.165 60.370 21.006 1.00 24.61 546 GLY A C 1
ATOM 1982 O O . GLY A 1 254 ? 22.328 60.010 20.997 1.00 24.58 546 GLY A O 1
ATOM 1991 N N . TYR A 1 256 ? 22.798 62.579 17.782 1.00 22.15 548 TYR A N 1
ATOM 1992 C CA . TYR A 1 256 ? 23.455 63.872 17.578 1.00 21.56 548 TYR A CA 1
ATOM 1993 C C . TYR A 1 256 ? 24.160 63.948 16.225 1.00 20.40 548 TYR A C 1
ATOM 1994 O O . TYR A 1 256 ? 24.395 62.939 15.591 1.00 20.01 548 TYR A O 1
ATOM 2003 N N . PHE A 1 257 ? 24.491 65.160 15.795 1.00 20.07 549 PHE A N 1
ATOM 2004 C CA . PHE A 1 257 ? 25.461 65.377 14.733 1.00 19.63 549 PHE A CA 1
ATOM 2005 C C . PHE A 1 257 ? 26.685 66.032 15.338 1.00 20.57 549 PHE A C 1
ATOM 2006 O O . PHE A 1 257 ? 26.569 66.887 16.192 1.00 20.89 549 PHE A O 1
ATOM 2022 N N . ILE A 1 259 ? 29.671 68.283 13.877 1.00 20.66 551 ILE A N 1
ATOM 2023 C CA . ILE A 1 259 ? 29.944 69.089 12.680 1.00 20.31 551 ILE A CA 1
ATOM 2024 C C . ILE A 1 259 ? 31.352 69.681 12.774 1.00 21.07 551 ILE A C 1
ATOM 2025 O O . ILE A 1 259 ? 31.713 70.314 13.776 1.00 21.22 551 ILE A O 1
ATOM 2030 N N . ALA A 1 260 ? 32.151 69.460 11.732 1.00 21.20 552 ALA A N 1
ATOM 2031 C CA . ALA A 1 260 ? 33.562 69.861 11.744 1.00 22.25 552 ALA A CA 1
ATOM 2032 C C . ALA A 1 260 ? 33.753 71.374 11.779 1.00 22.79 552 ALA A C 1
ATOM 2033 O O . ALA A 1 260 ? 32.898 72.135 11.320 1.00 22.04 552 ALA A O 1
ATOM 2035 N N . ASP A 1 261 ? 34.897 71.794 12.308 1.00 23.99 553 ASP A N 1
ATOM 2036 C CA . ASP A 1 261 ? 35.335 73.180 12.213 1.00 24.84 553 ASP A CA 1
ATOM 2037 C C . ASP A 1 261 ? 35.942 73.435 10.828 1.00 25.23 553 ASP A C 1
ATOM 2038 O O . ASP A 1 261 ? 37.101 73.133 10.580 1.00 26.07 553 ASP A O 1
ATOM 2043 N N . THR A 1 262 ? 35.139 73.960 9.916 1.00 25.14 554 THR A N 1
ATOM 2044 C CA . THR A 1 262 ? 35.605 74.320 8.583 1.00 25.17 554 THR A CA 1
ATOM 2045 C C . THR A 1 262 ? 35.161 75.737 8.319 1.00 25.91 554 THR A C 1
ATOM 2046 O O . THR A 1 262 ? 34.384 76.300 9.100 1.00 25.43 554 THR A O 1
ATOM 2050 N N . SER A 1 263 ? 35.631 76.300 7.209 1.00 26.84 555 SER A N 1
ATOM 2051 C CA . SER A 1 263 ? 35.085 77.551 6.714 1.00 27.81 555 SER A CA 1
ATOM 2052 C C . SER A 1 263 ? 33.679 77.290 6.239 1.00 27.71 555 SER A C 1
ATOM 2053 O O . SER A 1 263 ? 33.313 76.136 5.956 1.00 27.21 555 SER A O 1
ATOM 2056 N N . SER A 1 264 ? 32.909 78.365 6.104 1.00 28.13 556 SER A N 1
ATOM 2057 C CA . SER A 1 264 ? 31.533 78.269 5.627 1.00 28.53 556 SER A CA 1
ATOM 2058 C C . SER A 1 264 ? 31.406 77.857 4.164 1.00 28.21 556 SER A C 1
ATOM 2059 O O . SER A 1 264 ? 30.303 77.650 3.678 1.00 28.32 556 SER A O 1
ATOM 2062 N N . SER A 1 265 ? 32.527 77.715 3.466 1.00 28.69 557 SER A N 1
ATOM 2063 C CA . SER A 1 265 ? 32.521 77.162 2.101 1.00 28.89 557 SER A CA 1
ATOM 2064 C C . SER A 1 265 ? 32.419 75.639 2.066 1.00 28.12 557 SER A C 1
ATOM 2065 O O . SER A 1 265 ? 32.213 75.060 1.008 1.00 27.88 557 SER A O 1
ATOM 2068 N N . ASP A 1 266 ? 32.603 75.007 3.221 1.00 27.53 558 ASP A N 1
ATOM 2069 C CA . ASP A 1 266 ? 32.584 73.568 3.344 1.00 27.14 558 ASP A CA 1
ATOM 2070 C C . ASP A 1 266 ? 31.591 73.134 4.410 1.00 25.03 558 ASP A C 1
ATOM 2071 O O . ASP A 1 266 ? 31.067 73.958 5.165 1.00 24.46 558 ASP A O 1
ATOM 2076 N N . LEU A 1 267 ? 31.343 71.828 4.450 1.00 23.06 559 LEU A N 1
ATOM 2077 C CA . LEU A 1 267 ? 30.489 71.215 5.452 1.00 21.67 559 LEU A CA 1
ATOM 2078 C C . LEU A 1 267 ? 30.881 69.737 5.612 1.00 20.82 559 LEU A C 1
ATOM 2079 O O . LEU A 1 267 ? 30.984 69.005 4.635 1.00 21.30 559 LEU A O 1
ATOM 2084 N N . ARG A 1 268 ? 31.127 69.317 6.842 1.00 19.74 560 ARG A N 1
ATOM 2085 C CA . ARG A 1 268 ? 31.516 67.946 7.119 1.00 19.13 560 ARG A CA 1
ATOM 2086 C C . ARG A 1 268 ? 30.967 67.575 8.471 1.00 18.50 560 ARG A C 1
ATOM 2087 O O . ARG A 1 268 ? 31.134 68.310 9.442 1.00 18.35 560 ARG A O 1
ATOM 2095 N N . TYR A 1 269 ? 30.264 66.452 8.530 1.00 17.81 561 TYR A N 1
ATOM 2096 C CA . TYR A 1 269 ? 29.571 66.076 9.755 1.00 17.00 561 TYR A CA 1
ATOM 2097 C C . TYR A 1 269 ? 29.244 64.598 9.773 1.00 16.82 561 TYR A C 1
ATOM 2098 O O . TYR A 1 269 ? 29.178 63.961 8.736 1.00 17.33 561 TYR A O 1
ATOM 2107 N N . TYR A 1 270 ? 29.069 64.045 10.957 1.00 17.02 562 TYR A N 1
ATOM 2108 C CA . TYR A 1 270 ? 28.584 62.680 11.082 1.00 16.94 562 TYR A CA 1
ATOM 2109 C C . TYR A 1 270 ? 27.598 62.585 12.223 1.00 17.05 562 TYR A C 1
ATOM 2110 O O . TYR A 1 270 ? 27.649 63.369 13.176 1.00 17.26 562 TYR A O 1
ATOM 2119 N N . PRO A 1 271 ? 26.689 61.619 12.140 1.00 17.77 563 PRO A N 1
ATOM 2120 C CA . PRO A 1 271 ? 25.778 61.427 13.243 1.00 17.66 563 PRO A CA 1
ATOM 2121 C C . PRO A 1 271 ? 26.424 60.505 14.268 1.00 18.33 563 PRO A C 1
ATOM 2122 O O . PRO A 1 271 ? 27.338 59.743 13.941 1.00 18.23 563 PRO A O 1
ATOM 2126 N N . TYR A 1 272 ? 25.966 60.588 15.502 1.00 19.25 564 TYR A N 1
ATOM 2127 C CA . TYR A 1 272 ? 26.361 59.624 16.502 1.00 20.37 564 TYR A CA 1
ATOM 2128 C C . TYR A 1 272 ? 25.275 59.433 17.535 1.00 21.96 564 TYR A C 1
ATOM 2129 O O . TYR A 1 272 ? 24.365 60.251 17.659 1.00 20.91 564 TYR A O 1
ATOM 2138 N N . VAL A 1 273 ? 25.391 58.342 18.280 1.00 24.92 565 VAL A N 1
ATOM 2139 C CA . VAL A 1 273 ? 24.464 58.055 19.345 1.00 27.69 565 VAL A CA 1
ATOM 2140 C C . VAL A 1 273 ? 25.229 58.008 20.659 1.00 30.89 565 VAL A C 1
ATOM 2141 O O . VAL A 1 273 ? 26.344 57.471 20.729 1.00 31.33 565 VAL A O 1
ATOM 2145 N N . GLU A 1 274 ? 24.627 58.601 21.686 1.00 34.29 566 GLU A N 1
ATOM 2146 C CA . GLU A 1 274 ? 25.134 58.546 23.059 1.00 37.67 566 GLU A CA 1
ATOM 2147 C C . GLU A 1 274 ? 24.399 57.484 23.865 1.00 39.42 566 GLU A C 1
ATOM 2148 O O . GLU A 1 274 ? 23.167 57.457 23.887 1.00 39.37 566 GLU A O 1
ATOM 2154 N N . LYS A 1 275 ? 25.152 56.620 24.534 1.00 42.18 567 LYS A N 1
ATOM 2155 C CA . LYS A 1 275 ? 24.568 55.541 25.339 1.00 44.21 567 LYS A CA 1
ATOM 2156 C C . LYS A 1 275 ? 25.131 55.589 26.752 1.00 46.16 567 LYS A C 1
ATOM 2157 O O . LYS A 1 275 ? 26.038 56.372 27.019 1.00 47.08 567 LYS A O 1
ATOM 2163 N N . THR A 1 276 ? 24.587 54.766 27.652 1.00 47.74 568 THR A N 1
ATOM 2164 C CA . THR A 1 276 ? 25.215 54.513 28.975 1.00 49.40 568 THR A CA 1
ATOM 2165 C C . THR A 1 276 ? 25.292 53.014 29.268 1.00 49.48 568 THR A C 1
ATOM 2166 O O . THR A 1 276 ? 24.561 52.222 28.670 1.00 49.05 568 THR A O 1
#

InterPro domains:
  IPR006457 S-layer family duplication domain [PF07752] (53-300)
  IPR006457 S-layer family duplication domain [PF07752] (333-577)
  IPR006457 S-layer family duplication domain [TIGR01567] (53-313)
  IPR006457 S-layer family duplication domain [TIGR01567] (334-590)
  IPR026371 PGF-CTERM archaeal protein-sorting signal [PF18204] (648-669)
  IPR026371 PGF-CTERM archaeal protein-sorting signal [TIGR04126] (645-671)

Secondary structure (DSSP, 8-state):
-EEEEB--EESSS-EEE-TTTBTTS--BTTTTB--EEEEE---BTTEEPTT-EEEEEE--EEEEEEEEGGGTEEEEE--BTTB--EESSTT-TT-EE-EEEEEEEEEEEETT--EEETTEEEEEEEE-TTSSEEEEEEEETTEEEEEEEEE-SSS-GGGGEEEEEES-BTTB-SEEEEEEEEEEEEE-SS-EEEEEEEEEEE-GGG----TT--BTTB-EEEEETTEEEEE-SS-EE--TTS----S---------TT--EE--EEEE-

Nearest PDB structures (foldseek):
  3u2g-assembly1_A-2  TM=1.004E+00  e=4.589E-52  Methanosarcina acetivorans C2A
  3u2h-assembly1_A-2  TM=9.613E-01  e=2.235E-41  Methanosarcina acetivorans C2A
  4ywr-assembly1_A  TM=6.028E-01  e=2.888E+00  Acinetobacter baumannii AB5075
  1f9v-assembly1_A  TM=4.164E-01  e=5.370E+00  Saccharomyces cerevisiae
  5njd-assembly2_C  TM=2.407E-01  e=5.370E+00  Homo sapiens

Radius of gyration: 23.54 Å; Cα contacts (8 Å, |Δi|>4): 704; chains: 1; bounding box: 41×71×45 Å

CATH classification: 2.60.40.4190 (+1 more: 2.60.98.40)

Sequence (269 aa):
TYEIRGQVASGFGDQSWDASSFAGFYYDIDDNVSTETLTVSDLDGNVIPEGGLVYTTTIADVDFEYYNPDAGWDQYPVGFFAEEYIPINPDKADKIAKLVLDSDDKYTIRTGELDLGEGYAIEAKQVDVDGEKVWLEFTKDGEFVDDEIISVSTADDEANTWDVELDDIEDEDDVVVLKVHHVNQVFQGAVDSIAQIEGLWLIDYANATIESDDEFGNLDDVSIDGDTLKISNEDTFTLTRDSEEEIGEGYFIADTSSSDLRYYPYVEKT

Organism: Methanosarcina acetivorans (strain ATCC 35395 / DSM 2834 / JCM 12185 / C2A) (NCBI:txid188937)

B-factor: mean 27.18, std 9.07, range [8.81, 72.04]